Protein AF-A0A7K1JJ93-F1 (afdb_monomer_lite)

Radius of gyration: 22.46 Å; chains: 1; bounding box: 54×72×53 Å

Structure (mmCIF, N/CA/C/O backbone):
data_AF-A0A7K1JJ93-F1
#
_entry.id   AF-A0A7K1JJ93-F1
#
loop_
_atom_site.group_PDB
_atom_site.id
_atom_site.type_symbol
_atom_site.label_atom_id
_atom_site.label_alt_id
_atom_site.label_comp_id
_atom_site.label_asym_id
_atom_site.label_entity_id
_atom_site.label_seq_id
_atom_site.pdbx_PDB_ins_code
_atom_site.Cartn_x
_atom_site.Cartn_y
_atom_site.Cartn_z
_atom_site.occupancy
_atom_site.B_iso_or_equiv
_atom_site.auth_seq_id
_atom_site.auth_comp_id
_atom_site.auth_asym_id
_atom_site.auth_atom_id
_atom_site.pdbx_PDB_model_num
ATOM 1 N N . MET A 1 1 ? 38.980 -22.363 25.928 1.00 34.09 1 MET A N 1
ATOM 2 C CA . MET A 1 1 ? 37.738 -23.053 25.527 1.00 34.09 1 MET A CA 1
ATOM 3 C C . MET A 1 1 ? 36.841 -22.002 24.914 1.00 34.09 1 MET A C 1
ATOM 5 O O . MET A 1 1 ? 36.374 -21.135 25.639 1.00 34.09 1 MET A O 1
ATOM 9 N N . GLY A 1 2 ? 36.772 -21.982 23.583 1.00 32.81 2 GLY A N 1
ATOM 10 C CA . GLY A 1 2 ? 35.978 -21.017 22.828 1.00 32.81 2 GLY A CA 1
ATOM 11 C C . GLY A 1 2 ? 34.502 -21.370 22.930 1.00 32.81 2 GLY A C 1
ATOM 12 O O . GLY A 1 2 ? 34.142 -22.540 22.847 1.00 32.81 2 GLY A O 1
ATOM 13 N N . ILE A 1 3 ? 33.681 -20.359 23.175 1.00 37.31 3 ILE A N 1
ATOM 14 C CA . ILE A 1 3 ? 32.227 -20.448 23.102 1.00 37.31 3 ILE A CA 1
ATOM 15 C C . ILE A 1 3 ? 31.873 -20.225 21.634 1.00 37.31 3 ILE A C 1
ATOM 17 O O . ILE A 1 3 ? 32.130 -19.147 21.098 1.00 37.31 3 ILE A O 1
ATOM 21 N N . ASP A 1 4 ? 31.353 -21.259 20.982 1.00 34.91 4 ASP A N 1
ATOM 22 C CA . ASP A 1 4 ? 30.878 -21.183 19.605 1.00 34.91 4 ASP A CA 1
ATOM 23 C C . ASP A 1 4 ? 29.673 -20.231 19.525 1.00 34.91 4 ASP A C 1
ATOM 25 O O . ASP A 1 4 ? 28.634 -20.441 20.152 1.00 34.91 4 ASP A O 1
ATOM 29 N N . TYR A 1 5 ? 29.834 -19.151 18.761 1.00 36.66 5 TYR A N 1
ATOM 30 C CA . TYR A 1 5 ? 28.788 -18.186 18.435 1.00 36.66 5 TYR A CA 1
ATOM 31 C C . TYR A 1 5 ? 27.845 -18.786 17.384 1.00 36.66 5 TYR A C 1
ATOM 33 O O . TYR A 1 5 ? 28.265 -19.093 16.268 1.00 36.66 5 TYR A O 1
ATOM 41 N N . VAL A 1 6 ? 26.562 -18.922 17.724 1.00 34.66 6 VAL A N 1
ATOM 42 C CA . VAL A 1 6 ? 25.496 -19.293 16.783 1.00 34.66 6 VAL A CA 1
ATOM 43 C C . VAL A 1 6 ? 24.821 -18.004 16.288 1.00 34.66 6 VAL A C 1
ATOM 45 O O . VAL A 1 6 ? 24.185 -17.320 17.092 1.00 34.66 6 VAL A O 1
ATOM 48 N N . PRO A 1 7 ? 24.908 -17.630 14.997 1.00 39.44 7 PRO A N 1
ATOM 49 C CA . PRO A 1 7 ? 24.252 -16.428 14.501 1.00 39.44 7 PRO A CA 1
ATOM 50 C C . PRO A 1 7 ? 22.752 -16.670 14.288 1.00 39.44 7 PRO A C 1
ATOM 52 O O . PRO A 1 7 ? 22.357 -17.566 13.542 1.00 39.44 7 PRO A O 1
ATOM 55 N N . GLY A 1 8 ? 21.915 -15.794 14.852 1.00 40.56 8 GLY A N 1
ATOM 56 C CA . GLY A 1 8 ? 20.587 -15.510 14.298 1.00 40.56 8 GLY A CA 1
ATOM 57 C C . GLY A 1 8 ? 19.371 -15.973 15.101 1.00 40.56 8 GLY A C 1
ATOM 58 O O . GLY A 1 8 ? 18.510 -16.632 14.533 1.00 40.56 8 GLY A O 1
ATOM 59 N N . ALA A 1 9 ? 19.222 -15.576 16.364 1.00 52.94 9 ALA A N 1
ATOM 60 C CA . ALA A 1 9 ? 17.928 -15.687 17.059 1.00 52.94 9 ALA A CA 1
ATOM 61 C C . ALA A 1 9 ? 17.578 -14.497 17.968 1.00 52.94 9 ALA A C 1
ATOM 63 O O . ALA A 1 9 ? 16.437 -14.400 18.409 1.00 52.94 9 ALA A O 1
ATOM 64 N N . GLU A 1 10 ? 18.518 -13.589 18.229 1.00 66.00 10 GLU A N 1
ATOM 65 C CA . GLU A 1 10 ? 18.338 -12.524 19.215 1.00 66.00 10 GLU A CA 1
ATOM 66 C C . GLU A 1 10 ? 18.262 -11.143 18.559 1.00 66.00 10 GLU A C 1
ATOM 68 O O . GLU A 1 10 ? 18.899 -10.876 17.537 1.00 66.00 10 GLU A O 1
ATOM 73 N N . LEU A 1 11 ? 17.449 -10.273 19.161 1.00 76.81 11 LEU A N 1
ATOM 74 C CA . LEU A 1 11 ? 17.322 -8.871 18.787 1.00 76.81 11 LEU A CA 1
ATOM 75 C C . LEU A 1 11 ? 18.576 -8.120 19.231 1.00 76.81 11 LEU A C 1
ATOM 77 O O . LEU A 1 11 ? 18.792 -7.936 20.427 1.00 76.81 11 LEU A O 1
ATOM 81 N N . GLY A 1 12 ? 19.371 -7.652 18.272 1.00 77.62 12 GLY A N 1
ATOM 82 C CA . GLY A 1 12 ? 20.480 -6.750 18.552 1.00 77.62 12 GLY A CA 1
ATOM 83 C C . GLY A 1 12 ? 19.964 -5.342 18.834 1.00 77.62 12 GLY A C 1
ATOM 84 O O . GLY A 1 12 ? 19.061 -4.852 18.152 1.00 77.62 12 GLY A O 1
ATOM 85 N N . ILE A 1 13 ? 20.516 -4.698 19.859 1.00 85.31 13 ILE A N 1
ATOM 86 C CA . ILE A 1 13 ? 20.170 -3.337 20.270 1.00 85.31 13 ILE A CA 1
ATOM 87 C C . ILE A 1 13 ? 21.478 -2.592 20.494 1.00 85.31 13 ILE A C 1
ATOM 89 O O . ILE A 1 13 ? 22.196 -2.889 21.445 1.00 85.31 13 ILE A O 1
ATOM 93 N N . ASP A 1 14 ? 21.739 -1.595 19.660 1.00 83.50 14 ASP A N 1
ATOM 94 C CA . ASP A 1 14 ? 22.943 -0.778 19.734 1.00 83.50 14 ASP A CA 1
ATOM 95 C C . ASP A 1 14 ? 22.571 0.696 19.895 1.00 83.50 14 ASP A C 1
ATOM 97 O O . ASP A 1 14 ? 21.676 1.205 19.221 1.00 83.50 14 ASP A O 1
ATOM 101 N N . HIS A 1 15 ? 23.283 1.424 20.752 1.00 85.31 15 HIS A N 1
ATOM 102 C CA . HIS A 1 15 ? 23.196 2.883 20.788 1.00 85.31 15 HIS A CA 1
ATOM 103 C C . HIS A 1 15 ? 24.247 3.457 19.839 1.00 85.31 15 HIS A C 1
ATOM 105 O O . HIS A 1 15 ? 25.446 3.274 20.040 1.00 85.31 15 HIS A O 1
ATOM 111 N N . VAL A 1 16 ? 23.798 4.133 18.784 1.00 84.69 16 VAL A N 1
ATOM 112 C CA . VAL A 1 16 ? 24.648 4.635 17.703 1.00 84.69 16 VAL A CA 1
ATOM 113 C C . VAL A 1 16 ? 24.559 6.150 17.588 1.00 84.69 16 VAL A C 1
ATOM 115 O O . VAL A 1 16 ? 23.515 6.754 17.826 1.00 84.69 16 VAL A O 1
ATOM 118 N N . GLN A 1 17 ? 25.655 6.774 17.163 1.00 85.81 17 GLN A N 1
ATOM 119 C CA . GLN A 1 17 ? 25.667 8.185 16.795 1.00 85.81 17 GLN A CA 1
ATOM 120 C C . GLN A 1 17 ? 25.537 8.305 15.274 1.00 85.81 17 GLN A C 1
ATOM 122 O O . GLN A 1 17 ? 26.458 7.955 14.538 1.00 85.81 17 GLN A O 1
ATOM 127 N N . LEU A 1 18 ? 24.391 8.787 14.792 1.00 82.50 18 LEU A N 1
ATOM 128 C CA . LEU A 1 18 ? 24.134 9.006 13.368 1.00 82.50 18 LEU A CA 1
ATOM 129 C C . LEU A 1 18 ? 24.257 10.493 13.022 1.00 82.50 18 LEU A C 1
ATOM 131 O O . LEU A 1 18 ? 24.218 11.360 13.893 1.00 82.50 18 LEU A O 1
ATOM 135 N N . LYS A 1 19 ? 24.367 10.808 11.726 1.00 75.94 19 LYS A N 1
ATOM 136 C CA . LYS A 1 19 ? 24.441 12.197 11.236 1.00 75.94 19 LYS A CA 1
ATOM 137 C C . L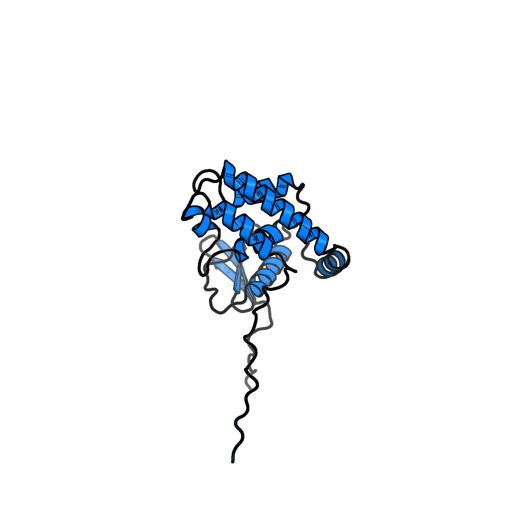YS A 1 19 ? 23.293 13.093 11.750 1.00 75.94 19 LYS A C 1
ATOM 139 O O . LYS A 1 19 ? 23.578 14.240 12.080 1.00 75.94 19 LYS A O 1
ATOM 144 N N . PRO A 1 20 ? 22.034 12.614 11.858 1.00 72.94 20 PRO A N 1
ATOM 145 C CA . PRO A 1 20 ? 20.938 13.404 12.428 1.00 72.94 20 PRO A CA 1
ATOM 146 C C . PRO A 1 20 ? 20.963 13.510 13.962 1.00 72.94 20 PRO A C 1
ATOM 148 O O . PRO A 1 20 ? 20.216 14.309 14.516 1.00 72.94 20 PRO A O 1
ATOM 151 N N . GLY A 1 21 ? 21.783 12.711 14.653 1.00 82.06 21 GLY A N 1
ATOM 152 C CA . GLY A 1 21 ? 21.852 12.663 16.113 1.00 82.06 21 GLY A CA 1
ATOM 153 C C . GLY A 1 21 ? 21.987 11.241 16.673 1.00 82.06 21 GLY A C 1
ATOM 154 O O . GLY A 1 21 ? 22.105 10.279 15.905 1.00 82.06 21 GLY A O 1
ATOM 155 N N . PRO A 1 22 ? 21.978 11.095 18.011 1.00 85.44 22 PRO A N 1
ATOM 156 C CA . PRO A 1 22 ? 21.986 9.787 18.660 1.00 85.44 22 PRO A CA 1
ATOM 157 C C . PRO A 1 22 ? 20.725 9.003 18.287 1.00 85.44 22 PRO A C 1
ATOM 159 O O . PRO A 1 22 ? 19.643 9.578 18.177 1.00 85.44 22 PRO A O 1
ATOM 162 N N . ALA A 1 23 ? 20.860 7.695 18.107 1.00 87.81 23 ALA A N 1
ATOM 163 C CA . ALA A 1 23 ? 19.760 6.785 17.825 1.00 87.81 23 ALA A CA 1
ATOM 164 C C . ALA A 1 23 ? 19.996 5.428 18.499 1.00 87.81 23 ALA A C 1
ATOM 166 O O . ALA A 1 23 ? 21.126 5.036 18.780 1.00 87.81 23 ALA A O 1
ATOM 167 N N . THR A 1 24 ? 18.918 4.696 18.746 1.00 88.44 24 THR A N 1
ATOM 168 C CA . THR A 1 24 ? 18.968 3.285 19.128 1.00 88.44 24 THR A CA 1
ATOM 169 C C . THR A 1 24 ? 18.684 2.452 17.889 1.00 88.44 24 THR A C 1
ATOM 171 O O . THR A 1 24 ? 17.583 2.503 17.346 1.00 88.44 24 THR A O 1
ATOM 174 N N . ARG A 1 25 ? 19.678 1.704 17.425 1.00 89.38 25 ARG A N 1
ATOM 175 C CA . ARG A 1 25 ? 19.583 0.804 16.283 1.00 89.38 25 ARG A CA 1
ATOM 176 C C . ARG A 1 25 ? 19.151 -0.574 16.754 1.00 89.38 25 ARG A C 1
ATOM 178 O O . ARG A 1 25 ? 19.803 -1.184 17.595 1.00 89.38 25 ARG A O 1
ATOM 185 N N . LEU A 1 26 ? 18.063 -1.068 16.186 1.00 88.06 26 LEU A N 1
ATOM 186 C CA . LEU A 1 26 ? 17.644 -2.453 16.310 1.00 88.06 26 LEU A CA 1
ATOM 187 C C . LEU A 1 26 ? 18.158 -3.247 15.114 1.00 88.06 26 LEU A C 1
ATOM 189 O O . LEU A 1 26 ? 18.077 -2.775 13.977 1.00 88.06 26 LEU A O 1
ATOM 193 N N . SER A 1 27 ? 18.645 -4.459 15.365 1.00 86.62 27 SER A N 1
ATOM 194 C CA . SER A 1 27 ? 19.060 -5.392 14.325 1.00 86.62 27 SER A CA 1
ATOM 195 C C . SER A 1 27 ? 18.424 -6.768 14.509 1.00 86.62 27 SER A C 1
ATOM 197 O O . SER A 1 27 ? 18.357 -7.308 15.612 1.00 86.62 27 SER A O 1
ATOM 199 N N . TRP A 1 28 ? 17.916 -7.343 13.420 1.00 82.81 28 TRP A N 1
ATOM 200 C CA . TRP A 1 28 ? 17.306 -8.674 13.429 1.00 82.81 28 TRP A CA 1
ATOM 201 C C . TRP A 1 28 ? 17.376 -9.299 12.041 1.00 82.81 28 TRP A C 1
ATOM 203 O O . TRP A 1 28 ? 16.928 -8.693 11.070 1.00 82.81 28 TRP A O 1
ATOM 213 N N . ARG A 1 29 ? 17.929 -10.516 11.928 1.00 78.25 29 ARG A N 1
ATOM 214 C CA . ARG A 1 29 ? 18.028 -11.269 10.654 1.00 78.25 29 ARG A CA 1
ATOM 215 C C . ARG A 1 29 ? 18.573 -10.420 9.487 1.00 78.25 29 ARG A C 1
ATOM 217 O O . ARG A 1 29 ? 18.114 -10.513 8.354 1.00 78.25 29 ARG A O 1
ATOM 224 N N . GLY A 1 30 ? 19.550 -9.559 9.783 1.00 81.31 30 GLY A N 1
ATOM 225 C CA . GLY A 1 30 ? 20.187 -8.665 8.812 1.00 81.31 30 GLY A CA 1
ATOM 226 C C . GLY A 1 30 ? 19.422 -7.372 8.505 1.00 81.31 30 GLY A C 1
ATOM 227 O O . GLY A 1 30 ? 19.952 -6.530 7.779 1.00 81.31 30 GLY A O 1
ATOM 228 N N . TRP A 1 31 ? 18.213 -7.181 9.036 1.00 87.88 31 TRP A N 1
ATOM 229 C CA . TRP A 1 31 ? 17.507 -5.902 8.987 1.00 87.88 31 TRP A CA 1
ATOM 230 C C . TRP A 1 31 ? 17.997 -4.957 10.069 1.00 87.88 31 TRP A C 1
ATOM 232 O O . TRP A 1 31 ? 18.296 -5.393 11.178 1.00 87.88 31 TRP A O 1
ATOM 242 N N . LEU A 1 32 ? 18.027 -3.670 9.737 1.00 89.62 32 LEU A N 1
ATOM 243 C CA . LEU A 1 32 ? 18.338 -2.576 10.648 1.00 89.62 32 LEU A CA 1
ATOM 244 C C . LEU A 1 32 ? 17.174 -1.585 10.694 1.00 89.62 32 LEU A C 1
ATOM 246 O O . LEU A 1 32 ? 16.613 -1.251 9.649 1.00 89.62 32 LEU A O 1
ATOM 250 N N . VAL A 1 33 ? 16.847 -1.094 11.887 1.00 89.62 33 VAL A N 1
ATOM 251 C CA . VAL A 1 33 ? 15.869 -0.022 12.128 1.00 89.62 33 VAL A CA 1
ATOM 252 C C . VAL A 1 33 ? 16.449 0.935 13.162 1.00 89.62 33 VAL A C 1
ATOM 254 O O . VAL A 1 33 ? 16.924 0.491 14.201 1.00 89.62 33 VAL A O 1
ATOM 257 N N . ASP A 1 34 ? 16.389 2.236 12.904 1.00 87.88 34 ASP A N 1
ATOM 258 C CA . ASP A 1 34 ? 16.902 3.272 13.799 1.00 87.88 34 ASP A CA 1
ATOM 259 C C . ASP A 1 34 ? 15.761 4.006 14.497 1.00 87.88 34 ASP A C 1
ATOM 261 O O . ASP A 1 34 ? 14.829 4.483 13.847 1.00 87.88 34 ASP A O 1
ATOM 265 N N . ILE A 1 35 ? 15.867 4.123 15.819 1.00 86.56 35 ILE A N 1
ATOM 266 C CA . ILE A 1 35 ? 14.933 4.832 16.689 1.00 86.56 35 ILE A CA 1
ATOM 267 C C . ILE A 1 35 ? 15.619 6.083 17.228 1.00 86.56 35 ILE A C 1
ATOM 269 O O . ILE A 1 35 ? 16.581 5.993 17.992 1.00 86.56 35 ILE A O 1
ATOM 273 N N . TYR A 1 36 ? 15.116 7.257 16.871 1.00 83.19 36 TYR A N 1
ATOM 274 C CA . TYR A 1 36 ? 15.607 8.515 17.421 1.00 83.19 36 TYR A CA 1
ATOM 275 C C . TYR A 1 36 ? 14.952 8.826 18.777 1.00 83.19 36 TYR A C 1
ATOM 277 O O . TYR A 1 36 ? 13.813 8.423 19.010 1.00 83.19 36 TYR A O 1
ATOM 285 N N . PRO A 1 37 ? 15.611 9.608 19.656 1.00 75.06 37 PRO A N 1
ATOM 286 C CA . PRO A 1 37 ? 15.043 10.054 20.932 1.00 75.06 37 PRO A CA 1
ATOM 287 C C . PRO A 1 37 ? 13.706 10.792 20.804 1.00 75.06 37 PRO A C 1
ATOM 289 O O . PRO A 1 37 ? 12.932 10.835 21.751 1.00 75.06 37 PRO A O 1
ATOM 292 N N . THR A 1 38 ? 13.419 11.362 19.631 1.00 76.94 38 THR A N 1
ATOM 293 C CA . THR A 1 38 ? 12.137 12.001 19.302 1.00 76.94 38 THR A CA 1
ATOM 294 C C . THR A 1 38 ? 10.987 11.008 19.096 1.00 76.94 38 THR A C 1
ATOM 296 O O . THR A 1 38 ? 9.861 11.437 18.868 1.00 76.94 38 THR A O 1
ATOM 299 N N . GLY A 1 39 ? 11.257 9.699 19.111 1.00 74.19 39 GLY A N 1
ATOM 300 C CA . GLY A 1 39 ? 10.305 8.644 18.752 1.00 74.19 39 GLY A CA 1
ATOM 301 C C . GLY A 1 39 ? 10.216 8.376 17.245 1.00 74.19 39 GLY A C 1
ATOM 302 O O . GLY A 1 39 ? 9.482 7.486 16.821 1.00 74.19 39 GLY A O 1
ATOM 303 N N . ALA A 1 40 ? 10.969 9.109 16.416 1.00 79.88 40 ALA A N 1
ATOM 304 C CA . ALA A 1 40 ? 11.011 8.863 14.980 1.00 79.88 40 ALA A CA 1
ATOM 305 C C . ALA A 1 40 ? 11.717 7.534 14.679 1.00 79.88 40 ALA A C 1
ATOM 307 O O . ALA A 1 40 ? 12.837 7.299 15.136 1.00 79.88 40 ALA A O 1
ATOM 308 N N . ILE A 1 41 ? 11.073 6.693 13.872 1.00 84.00 41 ILE A N 1
ATOM 309 C CA . ILE A 1 41 ? 11.613 5.406 13.430 1.00 84.00 41 ILE A CA 1
ATOM 310 C C . ILE A 1 41 ? 11.960 5.502 11.952 1.00 84.00 41 ILE A C 1
ATOM 312 O O . ILE A 1 41 ? 11.147 5.940 11.138 1.00 84.00 41 ILE A O 1
ATOM 316 N N . THR A 1 42 ? 13.170 5.083 11.599 1.00 82.31 42 THR A N 1
ATOM 317 C CA . THR A 1 42 ? 13.656 5.094 10.218 1.00 82.31 42 THR A CA 1
ATOM 318 C C . THR A 1 42 ? 14.269 3.753 9.853 1.00 82.31 42 THR A C 1
ATOM 320 O O . THR A 1 42 ? 14.861 3.070 10.685 1.00 82.31 42 THR A O 1
ATOM 323 N N . VAL A 1 43 ? 14.120 3.366 8.590 1.00 86.44 43 VAL A N 1
ATOM 324 C CA . VAL A 1 43 ? 14.805 2.204 8.025 1.00 86.44 43 VAL A CA 1
ATOM 325 C C . VAL A 1 43 ? 15.964 2.753 7.194 1.00 86.44 43 VAL A C 1
ATOM 327 O O . VAL A 1 43 ? 15.695 3.394 6.175 1.00 86.44 43 VAL A O 1
ATOM 330 N N . PRO A 1 44 ? 17.232 2.575 7.611 1.00 83.50 44 PRO A N 1
ATOM 331 C CA . PRO A 1 44 ? 18.366 3.039 6.827 1.00 83.50 44 PRO A CA 1
ATOM 332 C C . PRO A 1 44 ? 18.414 2.313 5.481 1.00 83.50 44 PRO A C 1
ATOM 334 O O . PRO A 1 44 ? 17.946 1.175 5.355 1.00 83.50 44 PRO A O 1
ATOM 337 N N . GLU A 1 45 ? 19.003 2.973 4.484 1.00 79.62 45 GLU A N 1
ATOM 338 C CA . GLU A 1 45 ? 19.241 2.374 3.175 1.00 79.62 45 GLU A CA 1
ATOM 339 C C . GLU A 1 45 ? 20.089 1.106 3.339 1.00 79.62 45 GLU A C 1
ATOM 341 O O . GLU A 1 45 ? 21.196 1.133 3.879 1.00 79.62 45 GLU A O 1
ATOM 346 N N . GLN A 1 46 ? 19.525 -0.029 2.934 1.00 84.25 46 GLN A N 1
ATOM 347 C CA . GLN A 1 46 ? 20.123 -1.345 3.111 1.00 84.25 46 GLN A CA 1
ATOM 348 C C . GLN A 1 46 ? 19.621 -2.296 2.028 1.00 84.25 46 GLN A C 1
ATOM 350 O O . GLN A 1 46 ? 18.505 -2.167 1.523 1.00 84.25 46 GLN A O 1
ATOM 355 N N . THR A 1 47 ? 20.439 -3.285 1.684 1.00 78.12 47 THR A N 1
ATOM 356 C CA . THR A 1 47 ? 20.075 -4.294 0.688 1.00 78.12 47 THR A CA 1
ATOM 357 C C . THR A 1 47 ? 19.003 -5.239 1.235 1.00 78.12 47 THR A C 1
ATOM 359 O O . THR A 1 47 ? 19.029 -5.614 2.411 1.00 78.12 47 THR A O 1
ATOM 362 N N . ALA A 1 48 ? 18.068 -5.634 0.366 1.00 78.31 48 ALA A N 1
ATOM 363 C CA . ALA A 1 48 ? 16.981 -6.565 0.683 1.00 78.31 48 ALA A CA 1
ATOM 364 C C . ALA A 1 48 ? 17.129 -7.940 -0.000 1.00 78.31 48 ALA A C 1
ATOM 366 O O . ALA A 1 48 ? 16.289 -8.805 0.215 1.00 78.31 48 ALA A O 1
ATOM 367 N N . ALA A 1 49 ? 18.167 -8.136 -0.826 1.00 69.94 49 ALA A N 1
ATOM 368 C CA . ALA A 1 49 ? 18.295 -9.281 -1.736 1.00 69.94 49 ALA A CA 1
ATOM 369 C C . ALA A 1 49 ? 18.216 -10.651 -1.036 1.00 69.94 49 ALA A C 1
ATOM 371 O O . ALA A 1 49 ? 17.594 -11.562 -1.573 1.00 69.94 49 ALA A O 1
ATOM 372 N N . ASP A 1 50 ? 18.749 -10.755 0.184 1.00 76.44 50 ASP A N 1
ATOM 373 C CA . ASP A 1 50 ? 18.848 -12.016 0.934 1.00 76.44 50 ASP A CA 1
ATOM 374 C C . ASP A 1 50 ? 18.070 -11.986 2.263 1.00 76.44 50 ASP A C 1
ATOM 376 O O . ASP A 1 50 ? 18.378 -12.728 3.196 1.00 76.44 50 ASP A O 1
ATOM 380 N N . LYS A 1 51 ? 17.080 -11.090 2.390 1.00 73.75 51 LYS A N 1
ATOM 381 C CA . LYS A 1 51 ? 16.361 -10.848 3.650 1.00 73.75 51 LYS A CA 1
ATOM 382 C C . LYS A 1 51 ? 14.855 -10.989 3.468 1.00 73.75 51 LYS A C 1
ATOM 384 O O . LYS A 1 51 ? 14.272 -10.432 2.540 1.00 73.75 51 LYS A O 1
ATOM 389 N N . ALA A 1 52 ? 14.187 -11.677 4.391 1.00 70.19 52 ALA A N 1
ATOM 390 C CA . ALA A 1 52 ? 12.734 -11.797 4.348 1.00 70.19 52 ALA A CA 1
ATOM 391 C C . ALA A 1 52 ? 12.066 -10.503 4.840 1.00 70.19 5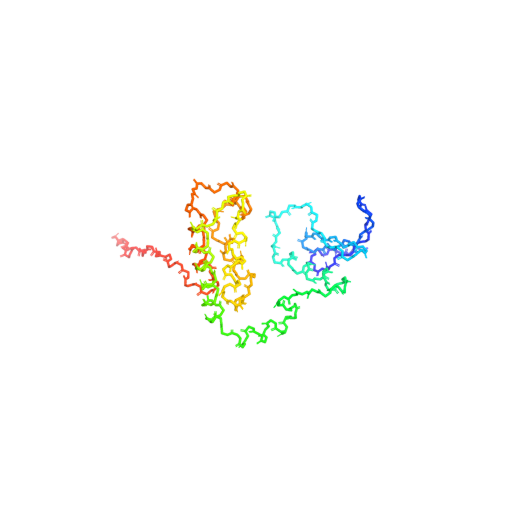2 ALA A C 1
ATOM 393 O O . ALA A 1 52 ? 12.332 -10.036 5.943 1.00 70.19 52 ALA A O 1
ATOM 394 N N . ILE A 1 53 ? 11.137 -9.940 4.063 1.00 69.94 53 ILE A N 1
ATOM 395 C CA . ILE A 1 53 ? 10.384 -8.728 4.450 1.00 69.94 53 ILE A CA 1
ATOM 396 C C . ILE A 1 53 ? 9.541 -8.945 5.720 1.00 69.94 53 ILE A C 1
ATOM 398 O O . ILE A 1 53 ? 9.310 -8.007 6.479 1.00 69.94 53 ILE A O 1
ATOM 402 N N . ALA A 1 54 ? 9.108 -10.180 5.991 1.00 64.06 54 ALA A N 1
ATOM 403 C CA . ALA A 1 54 ? 8.408 -10.515 7.231 1.00 64.06 54 ALA A CA 1
ATOM 404 C C . ALA A 1 54 ? 9.259 -10.219 8.482 1.00 64.06 54 ALA A C 1
ATOM 406 O O . ALA A 1 54 ? 8.724 -9.734 9.475 1.00 64.06 54 ALA A O 1
ATOM 407 N N . ASP A 1 55 ? 10.579 -10.418 8.409 1.00 72.44 55 ASP A N 1
ATOM 408 C CA . ASP A 1 55 ? 11.496 -10.116 9.512 1.00 72.44 55 ASP A CA 1
ATOM 409 C C . ASP A 1 55 ? 11.620 -8.606 9.754 1.00 72.44 55 ASP A C 1
ATOM 411 O O . ASP A 1 55 ? 11.688 -8.170 10.903 1.00 72.44 55 ASP A O 1
ATOM 415 N N . LEU A 1 56 ? 11.570 -7.793 8.691 1.00 80.81 56 LEU A N 1
ATOM 416 C CA . LEU A 1 56 ? 11.516 -6.334 8.816 1.00 80.81 56 LEU A CA 1
ATOM 417 C C . LEU A 1 56 ? 10.226 -5.880 9.504 1.00 80.81 56 LEU A C 1
ATOM 419 O O . LEU A 1 56 ? 10.268 -4.991 10.349 1.00 80.81 56 LEU A O 1
ATOM 423 N N . ASN A 1 57 ? 9.086 -6.491 9.168 1.00 74.81 57 ASN A N 1
ATOM 424 C CA . ASN A 1 57 ? 7.812 -6.163 9.811 1.00 74.81 57 ASN A CA 1
ATOM 425 C C . ASN A 1 57 ? 7.853 -6.460 11.315 1.00 74.81 57 ASN A C 1
ATOM 427 O O . ASN A 1 57 ? 7.400 -5.636 12.107 1.00 74.81 57 ASN A O 1
ATOM 431 N N . THR A 1 58 ? 8.437 -7.595 11.705 1.00 73.69 58 THR A N 1
ATOM 432 C CA . THR A 1 58 ? 8.666 -7.939 13.115 1.00 73.69 58 THR A CA 1
ATOM 433 C C . THR A 1 58 ? 9.551 -6.898 13.795 1.00 73.69 58 THR A C 1
ATOM 435 O O . THR A 1 58 ? 9.192 -6.378 14.849 1.00 73.69 58 THR A O 1
ATOM 438 N N . LEU A 1 59 ? 10.671 -6.531 13.164 1.00 79.88 59 LEU A N 1
ATOM 439 C CA . LEU A 1 59 ? 11.615 -5.557 13.710 1.00 79.88 59 LEU A CA 1
ATOM 440 C C . LEU A 1 59 ? 10.995 -4.160 13.873 1.00 79.88 59 LEU A C 1
ATOM 442 O O . LEU A 1 59 ? 11.214 -3.498 14.886 1.00 79.88 59 LEU A O 1
ATOM 446 N N . LEU A 1 60 ? 10.182 -3.727 12.908 1.00 82.44 60 LEU A N 1
ATOM 447 C CA . LEU A 1 60 ? 9.429 -2.476 12.986 1.00 82.44 60 LEU A CA 1
ATOM 448 C C . LEU A 1 60 ? 8.387 -2.514 14.105 1.00 82.44 60 LEU A C 1
ATOM 450 O O . LEU A 1 60 ? 8.308 -1.561 14.873 1.00 82.44 60 LEU A O 1
ATOM 454 N N . ALA A 1 61 ? 7.627 -3.604 14.246 1.00 71.44 61 ALA A N 1
ATOM 455 C CA . ALA A 1 61 ? 6.666 -3.753 15.339 1.00 71.44 61 ALA A CA 1
ATOM 456 C C . ALA A 1 61 ? 7.355 -3.637 16.711 1.00 71.44 61 ALA A C 1
ATOM 458 O O . ALA A 1 61 ? 6.871 -2.929 17.593 1.00 71.44 61 ALA A O 1
ATOM 459 N N . THR A 1 62 ? 8.532 -4.251 16.866 1.00 75.62 62 THR A N 1
ATOM 460 C CA . THR A 1 62 ? 9.357 -4.106 18.073 1.00 75.62 62 THR A CA 1
ATOM 461 C C . THR A 1 62 ? 9.857 -2.674 18.278 1.00 75.62 62 THR A C 1
ATOM 463 O O . THR A 1 62 ? 9.868 -2.190 19.409 1.00 75.62 62 THR A O 1
ATOM 466 N N . ALA A 1 63 ? 10.254 -1.980 17.207 1.00 80.31 63 ALA A N 1
ATOM 467 C CA . ALA A 1 63 ? 10.688 -0.588 17.285 1.00 80.31 63 ALA A CA 1
ATOM 468 C C . ALA A 1 63 ? 9.561 0.332 17.768 1.00 80.31 63 ALA A C 1
ATOM 470 O O . ALA A 1 63 ? 9.765 1.118 18.689 1.00 80.31 63 ALA A O 1
ATOM 471 N N . TYR A 1 64 ? 8.364 0.192 17.198 1.00 75.81 64 TYR A N 1
ATOM 472 C CA . TYR A 1 64 ? 7.227 1.018 17.582 1.00 75.81 64 TYR A CA 1
ATOM 473 C C . TYR A 1 64 ? 6.730 0.738 19.006 1.00 75.81 64 TYR A C 1
ATOM 475 O O . TYR A 1 64 ? 6.350 1.670 19.708 1.00 75.81 64 TYR A O 1
ATOM 483 N N . ALA A 1 65 ? 6.780 -0.515 19.470 1.00 73.50 65 ALA A N 1
ATOM 484 C CA . ALA A 1 65 ? 6.451 -0.842 20.859 1.00 73.50 65 ALA A CA 1
ATOM 485 C C . ALA A 1 65 ? 7.397 -0.161 21.871 1.00 73.50 65 ALA A C 1
ATOM 487 O O . ALA A 1 65 ? 7.016 0.067 23.014 1.00 73.50 65 ALA A O 1
ATOM 488 N N . ARG A 1 66 ? 8.632 0.175 21.466 1.00 70.75 66 ARG A N 1
ATOM 489 C CA . ARG A 1 66 ? 9.640 0.811 22.332 1.00 70.75 66 ARG A CA 1
ATOM 490 C C . ARG A 1 66 ? 9.535 2.324 22.429 1.00 70.75 66 ARG A C 1
ATOM 492 O O . ARG A 1 66 ? 10.048 2.887 23.390 1.00 70.75 66 ARG A O 1
ATOM 499 N N . THR A 1 67 ? 8.943 2.991 21.447 1.00 70.75 67 THR A N 1
ATOM 500 C CA . THR A 1 67 ? 8.866 4.458 21.447 1.00 70.75 67 THR A CA 1
ATOM 501 C C . THR A 1 67 ? 7.680 4.994 22.235 1.00 70.75 67 THR A C 1
ATOM 503 O O . THR A 1 67 ? 7.456 6.202 22.207 1.00 70.75 67 THR A O 1
ATOM 506 N N . ASP A 1 68 ? 6.893 4.109 22.868 1.00 56.03 68 ASP A N 1
ATOM 507 C CA . ASP A 1 68 ? 5.608 4.403 23.526 1.00 56.03 68 ASP A CA 1
ATOM 508 C C . ASP A 1 68 ? 4.694 5.289 22.658 1.00 56.03 68 ASP A C 1
ATOM 510 O O . ASP A 1 68 ? 3.795 5.993 23.117 1.00 56.03 68 ASP A O 1
ATOM 514 N N . THR A 1 69 ? 4.966 5.292 21.348 1.00 47.38 69 THR A N 1
ATOM 515 C CA . THR A 1 69 ? 4.221 6.053 20.369 1.00 47.38 69 THR A CA 1
ATOM 516 C C . THR A 1 69 ? 2.928 5.287 20.214 1.00 47.38 69 THR A C 1
ATOM 518 O O . THR A 1 69 ? 2.995 4.111 19.848 1.00 47.38 69 THR A O 1
ATOM 521 N N . PRO A 1 70 ? 1.761 5.899 20.477 1.00 42.19 70 PRO A N 1
ATOM 522 C CA . PRO A 1 70 ? 0.499 5.273 20.162 1.00 42.19 70 PRO A CA 1
ATOM 523 C C . PRO A 1 70 ? 0.497 5.086 18.657 1.00 42.19 70 PRO A C 1
ATOM 525 O O . PRO A 1 70 ? 0.255 6.004 17.870 1.00 42.19 70 PRO A O 1
ATOM 528 N N . ILE A 1 71 ? 0.835 3.877 18.240 1.00 41.69 71 ILE A N 1
ATOM 529 C CA . ILE A 1 71 ? 0.610 3.480 16.881 1.00 41.69 71 ILE A CA 1
ATOM 530 C C . ILE A 1 71 ? -0.909 3.488 16.810 1.00 41.69 71 ILE A C 1
ATOM 532 O O . ILE A 1 71 ? -1.573 2.622 17.383 1.00 41.69 71 ILE A O 1
ATOM 536 N N . HIS A 1 72 ? -1.476 4.475 16.115 1.00 35.66 72 HIS A N 1
ATOM 537 C CA . HIS A 1 72 ? -2.805 4.349 15.530 1.00 35.66 72 HIS A CA 1
ATOM 538 C C . HIS A 1 72 ? -2.712 3.295 14.429 1.00 35.66 72 HIS A C 1
ATOM 540 O O . HIS A 1 72 ? -2.870 3.531 13.234 1.00 35.66 72 HIS A O 1
ATOM 546 N N . HIS A 1 73 ? -2.390 2.090 14.864 1.00 38.78 73 HIS A N 1
ATOM 547 C CA . HIS A 1 73 ? -2.721 0.882 14.202 1.00 38.78 73 HIS A CA 1
ATOM 548 C C . HIS A 1 73 ? -4.235 0.927 14.056 1.00 38.78 73 HIS A C 1
ATOM 550 O O . HIS A 1 73 ? -4.972 0.686 15.007 1.00 38.78 73 HIS A O 1
ATOM 556 N N . GLY A 1 74 ? -4.711 1.150 12.836 1.00 35.72 74 GLY A N 1
ATOM 557 C CA . GLY A 1 74 ? -6.033 0.656 12.476 1.00 35.72 74 GLY A CA 1
ATOM 558 C C . GLY A 1 74 ? -6.185 -0.847 12.770 1.00 35.72 74 GLY A C 1
ATOM 559 O O . GLY A 1 74 ? -7.304 -1.327 12.748 1.00 35.72 74 GLY A O 1
ATOM 560 N N . TYR A 1 75 ? -5.099 -1.581 13.064 1.00 34.28 75 TYR A N 1
ATOM 561 C CA . TYR A 1 75 ? -5.076 -2.987 13.470 1.00 34.28 75 TYR A CA 1
ATOM 562 C C . TYR A 1 75 ? -3.894 -3.275 14.413 1.00 34.28 75 TYR A C 1
ATOM 564 O O . TYR A 1 75 ? -2.746 -3.307 13.973 1.00 34.28 75 TYR A O 1
ATOM 572 N N . SER A 1 76 ? -4.190 -3.385 15.711 1.00 34.16 76 SER A N 1
ATOM 573 C CA . SER A 1 76 ? -3.277 -3.664 16.834 1.00 34.16 76 SER A CA 1
ATOM 574 C C . SER A 1 76 ? -2.306 -4.831 16.575 1.00 34.16 76 SER A C 1
ATOM 576 O O . SER A 1 76 ? -2.694 -5.860 16.022 1.00 34.16 76 SER A O 1
ATOM 578 N N . ALA A 1 77 ? -1.054 -4.673 17.019 1.00 36.66 77 ALA A N 1
ATOM 579 C CA . ALA A 1 77 ? 0.038 -5.646 16.947 1.00 36.66 77 ALA A CA 1
ATOM 580 C C . ALA A 1 77 ? 0.040 -6.663 18.109 1.00 36.66 77 ALA A C 1
ATOM 582 O O . ALA A 1 77 ? 1.102 -7.098 18.548 1.00 36.66 77 ALA A O 1
ATOM 583 N N . ASP A 1 78 ? -1.130 -7.050 18.618 1.00 39.53 78 ASP A N 1
ATOM 584 C CA . ASP A 1 78 ? -1.247 -8.197 19.519 1.00 39.53 78 ASP A CA 1
ATOM 585 C C . ASP A 1 78 ? -1.494 -9.474 18.683 1.00 39.53 78 ASP A C 1
ATOM 587 O O . ASP A 1 78 ? -2.538 -9.589 18.031 1.00 39.53 78 ASP A O 1
ATOM 591 N N . PRO A 1 79 ? -0.567 -10.454 18.670 1.00 36.69 79 PRO A N 1
ATOM 592 C CA . PRO A 1 79 ? -0.748 -11.727 17.971 1.00 36.69 79 PRO A CA 1
ATOM 593 C C . PRO A 1 79 ? -1.989 -12.505 18.437 1.00 36.69 79 PRO A C 1
ATOM 595 O O . PRO A 1 79 ? -2.576 -13.252 17.648 1.00 36.69 79 PRO A O 1
ATOM 598 N N . ALA A 1 80 ? -2.419 -12.323 19.692 1.00 43.38 80 ALA A N 1
ATOM 599 C CA . ALA A 1 80 ? -3.637 -12.919 20.231 1.00 43.38 80 ALA A CA 1
ATOM 600 C C . ALA A 1 80 ? -4.889 -12.196 19.717 1.00 43.38 80 ALA A C 1
ATOM 602 O O . ALA A 1 80 ? -5.844 -12.867 19.334 1.00 43.38 80 ALA A O 1
ATOM 603 N N . GLN A 1 81 ? -4.871 -10.863 19.588 1.00 38.94 81 GLN A N 1
ATOM 604 C CA . GLN A 1 81 ? -5.929 -10.131 18.879 1.00 38.94 81 GLN A CA 1
ATOM 605 C C . GLN A 1 81 ? -5.942 -10.440 17.384 1.00 38.94 81 GLN A C 1
ATOM 607 O O . GLN A 1 81 ? -7.023 -10.590 16.835 1.00 38.94 81 GLN A O 1
ATOM 612 N N . TRP A 1 82 ? -4.799 -10.611 16.714 1.00 34.75 82 TRP A N 1
ATOM 613 C CA . TRP A 1 82 ? -4.773 -11.069 15.321 1.00 34.75 82 TRP A CA 1
ATOM 614 C C . TRP A 1 82 ? -5.373 -12.464 15.192 1.00 34.75 82 TRP A C 1
ATOM 616 O O . TRP A 1 82 ? -6.147 -12.704 14.276 1.00 34.75 82 TRP A O 1
ATOM 626 N N . SER A 1 83 ? -5.072 -13.376 16.114 1.00 37.75 83 SER A N 1
ATOM 627 C CA . SER A 1 83 ? -5.625 -14.733 16.101 1.00 37.75 83 SER A CA 1
ATOM 628 C C . SER A 1 83 ? -7.118 -14.744 16.446 1.00 37.75 83 SER A C 1
ATOM 630 O O . SER A 1 83 ? -7.880 -15.441 15.786 1.00 37.75 83 SER A O 1
ATOM 632 N N . ALA A 1 84 ? -7.563 -13.918 17.397 1.00 38.31 84 ALA A N 1
ATOM 633 C CA . ALA A 1 84 ? -8.966 -13.779 17.785 1.00 38.31 84 ALA A CA 1
ATOM 634 C C . ALA A 1 84 ? -9.801 -13.050 16.718 1.00 38.31 84 ALA A C 1
ATOM 636 O O . ALA A 1 84 ? -10.894 -13.501 16.387 1.00 38.31 84 ALA A O 1
ATOM 637 N N . HIS A 1 85 ? -9.270 -11.980 16.121 1.00 36.19 85 HIS A N 1
ATOM 638 C CA . HIS A 1 85 ? -9.889 -11.227 15.028 1.00 36.19 85 HIS A CA 1
ATOM 639 C C . HIS A 1 85 ? -9.812 -12.003 13.705 1.00 36.19 85 HIS A C 1
ATOM 641 O O . HIS A 1 85 ? -10.754 -11.992 12.937 1.00 36.19 85 HIS A O 1
ATOM 647 N N . SER A 1 86 ? -8.766 -12.791 13.448 1.00 40.09 86 SER A N 1
ATOM 648 C CA . SER A 1 86 ? -8.715 -13.695 12.281 1.00 40.09 86 SER A CA 1
ATOM 649 C C . SER A 1 86 ? -9.571 -14.953 12.447 1.00 40.09 86 SER A C 1
ATOM 651 O O . SER A 1 86 ? -9.854 -15.617 11.449 1.00 40.09 86 SER A O 1
ATOM 653 N N . ALA A 1 87 ? -9.946 -15.304 13.683 1.00 43.72 87 ALA A N 1
ATOM 654 C CA . ALA A 1 87 ? -10.865 -16.399 13.992 1.00 43.72 87 ALA A CA 1
ATOM 655 C C . ALA A 1 87 ? -12.341 -15.961 13.996 1.00 43.72 87 ALA A C 1
ATOM 657 O O . ALA A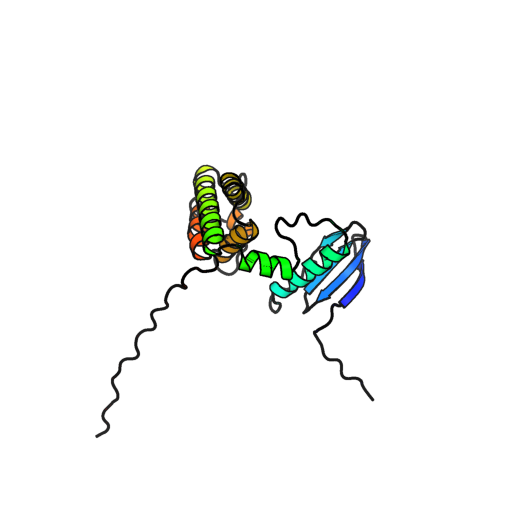 1 87 ? -13.210 -16.806 13.802 1.00 43.72 87 ALA A O 1
ATOM 658 N N . THR A 1 88 ? -12.629 -14.667 14.189 1.00 43.94 88 THR A N 1
ATOM 659 C CA . THR A 1 88 ? -13.997 -14.106 14.178 1.00 43.94 88 THR A CA 1
ATOM 660 C C . THR A 1 88 ? -14.326 -13.293 12.931 1.00 43.94 88 THR A C 1
ATOM 662 O O . THR A 1 88 ? -15.495 -13.196 12.563 1.00 43.94 88 THR A O 1
ATOM 665 N N . THR A 1 89 ? -13.329 -12.743 12.243 1.00 53.78 89 THR A N 1
ATOM 666 C CA . THR A 1 89 ? -13.546 -11.998 11.010 1.00 53.78 89 THR A CA 1
ATOM 667 C C . THR A 1 89 ? -13.591 -12.958 9.836 1.00 53.78 89 THR A C 1
ATOM 669 O O . THR A 1 89 ? -12.599 -13.589 9.462 1.00 53.78 89 THR A O 1
ATOM 672 N N . ASP A 1 90 ? -14.774 -13.052 9.239 1.00 69.94 90 ASP A N 1
ATOM 673 C CA . ASP A 1 90 ? -14.994 -13.816 8.027 1.00 69.94 90 ASP A CA 1
ATOM 674 C C . ASP A 1 90 ? -14.042 -13.316 6.926 1.00 69.94 90 ASP A C 1
ATOM 676 O O . ASP A 1 90 ? -14.167 -12.211 6.390 1.00 69.94 90 ASP A O 1
ATOM 680 N N . ARG A 1 91 ? -13.044 -14.139 6.588 1.00 68.88 91 ARG A N 1
ATOM 681 C CA . ARG A 1 91 ? -12.062 -13.838 5.535 1.00 68.88 91 ARG A CA 1
ATOM 682 C C . ARG A 1 91 ? -12.741 -13.571 4.193 1.00 68.88 91 ARG A C 1
ATOM 684 O O . ARG A 1 91 ? -12.188 -12.837 3.374 1.00 68.88 91 ARG A O 1
ATOM 691 N N . SER A 1 92 ? -13.923 -14.148 3.966 1.00 75.69 92 SER A N 1
ATOM 692 C CA . SER A 1 92 ? -14.729 -13.877 2.780 1.00 75.69 92 SER A CA 1
ATOM 693 C C . SER A 1 92 ? -15.301 -12.455 2.795 1.00 75.69 92 SER A C 1
ATOM 695 O O . SER A 1 92 ? -15.276 -11.791 1.757 1.00 75.69 92 SER A O 1
ATOM 697 N N . GLN A 1 93 ? -15.683 -11.941 3.968 1.00 79.88 93 GLN A N 1
ATOM 698 C CA . GLN A 1 93 ? -16.152 -10.570 4.152 1.00 79.88 93 GLN A CA 1
ATOM 699 C C . GLN A 1 93 ? -15.018 -9.559 3.944 1.00 79.88 93 GLN A C 1
ATOM 701 O O . GLN A 1 93 ? -15.156 -8.682 3.095 1.00 79.88 93 GLN A O 1
ATOM 706 N N . ILE A 1 94 ? -13.853 -9.744 4.591 1.00 77.88 94 ILE A N 1
ATOM 707 C CA . ILE A 1 94 ? -12.669 -8.883 4.356 1.00 77.88 94 ILE A CA 1
ATOM 708 C C . ILE A 1 94 ? -12.326 -8.839 2.870 1.00 77.88 94 ILE A C 1
ATOM 710 O O . ILE A 1 94 ? -12.023 -7.781 2.317 1.00 77.88 94 ILE A O 1
ATOM 714 N N . ARG A 1 95 ? -12.357 -9.998 2.208 1.00 84.44 95 ARG A N 1
ATOM 715 C CA . ARG A 1 95 ? -12.089 -10.078 0.777 1.00 84.44 95 ARG A CA 1
ATOM 716 C C . ARG A 1 95 ? -13.130 -9.302 -0.022 1.00 84.44 95 ARG A C 1
ATOM 718 O O . ARG A 1 95 ? -12.742 -8.550 -0.911 1.00 84.44 95 ARG A O 1
ATOM 725 N N . SER A 1 96 ? -14.417 -9.498 0.254 1.00 88.44 96 SER A N 1
ATOM 726 C CA . SER A 1 96 ? -15.508 -8.793 -0.425 1.00 88.44 96 SER A CA 1
ATOM 727 C C . SER A 1 96 ? -15.355 -7.276 -0.287 1.00 88.44 96 SER A C 1
ATOM 729 O O . SER A 1 96 ? -15.387 -6.556 -1.287 1.00 88.44 96 SER A O 1
ATOM 731 N N . ASP A 1 97 ? -15.069 -6.802 0.925 1.00 86.81 97 ASP A N 1
ATOM 732 C CA . ASP A 1 97 ? -14.867 -5.384 1.214 1.00 86.81 97 ASP A CA 1
ATOM 733 C C . ASP A 1 97 ? -13.602 -4.835 0.534 1.00 86.81 97 ASP A C 1
ATOM 735 O O . ASP A 1 97 ? -13.617 -3.742 -0.033 1.00 86.81 97 ASP A O 1
ATOM 739 N N . ALA A 1 98 ? -12.517 -5.614 0.486 1.00 88.19 98 ALA A N 1
ATOM 740 C CA . ALA A 1 98 ? -11.299 -5.226 -0.223 1.00 88.19 98 ALA A CA 1
ATOM 741 C C . ALA A 1 98 ? -11.516 -5.175 -1.745 1.00 88.19 98 ALA A C 1
ATOM 743 O O . ALA A 1 98 ? -11.025 -4.262 -2.410 1.00 88.19 98 ALA A O 1
ATOM 744 N N . VAL A 1 99 ? -12.289 -6.112 -2.309 1.00 93.75 99 VAL A N 1
ATOM 745 C CA . VAL A 1 99 ? -12.706 -6.075 -3.720 1.00 93.75 99 VAL A CA 1
ATOM 746 C C . VAL A 1 99 ? -13.542 -4.828 -3.995 1.00 93.75 99 VAL A C 1
ATOM 748 O O . VAL A 1 99 ? -13.323 -4.169 -5.012 1.00 93.75 99 VAL A O 1
ATOM 751 N N . ALA A 1 100 ? -14.483 -4.485 -3.112 1.00 93.50 100 ALA A N 1
ATOM 752 C CA . ALA A 1 100 ? -15.291 -3.279 -3.249 1.00 93.50 100 ALA A CA 1
ATOM 753 C C . ALA A 1 100 ? -14.411 -2.019 -3.252 1.00 93.50 100 ALA A C 1
ATOM 755 O O . ALA A 1 100 ? -14.542 -1.188 -4.151 1.00 93.50 100 ALA A O 1
ATOM 756 N N . ALA A 1 101 ? -13.456 -1.921 -2.322 1.00 92.25 101 ALA A N 1
ATOM 757 C CA . ALA A 1 101 ? -12.535 -0.790 -2.235 1.00 92.25 101 ALA A CA 1
ATOM 758 C C . ALA A 1 101 ? -11.630 -0.671 -3.474 1.00 92.25 101 ALA A C 1
ATOM 760 O O . ALA A 1 101 ? -11.456 0.423 -4.012 1.00 92.25 101 ALA A O 1
ATOM 761 N N . LEU A 1 102 ? -11.101 -1.791 -3.984 1.00 96.44 102 LEU A N 1
ATOM 762 C CA . LEU A 1 102 ? -10.298 -1.823 -5.213 1.00 96.44 102 LEU A CA 1
ATOM 763 C C . LEU A 1 102 ? -11.119 -1.431 -6.451 1.00 96.44 102 LEU A C 1
ATOM 765 O O . LEU A 1 102 ? -10.626 -0.703 -7.311 1.00 96.44 102 LEU A O 1
ATOM 769 N N . ARG A 1 103 ? -12.385 -1.859 -6.539 1.00 97.38 103 ARG A N 1
ATOM 770 C CA . ARG A 1 103 ? -13.299 -1.456 -7.624 1.00 97.38 103 ARG A CA 1
ATOM 771 C C . ARG A 1 103 ? -13.636 0.033 -7.567 1.00 97.38 103 ARG A C 1
ATOM 773 O O . ARG A 1 103 ? -13.635 0.683 -8.610 1.00 97.38 103 ARG A O 1
ATOM 780 N N . ALA A 1 104 ? -13.880 0.574 -6.375 1.00 94.56 104 ALA A N 1
ATOM 781 C CA . ALA A 1 104 ? -14.082 2.007 -6.184 1.00 94.56 104 ALA A CA 1
ATOM 782 C C . ALA A 1 104 ? -12.821 2.794 -6.586 1.00 94.56 104 ALA A C 1
ATOM 784 O O . ALA A 1 104 ? -12.892 3.699 -7.417 1.00 94.56 104 ALA A O 1
ATOM 785 N N . GLY A 1 105 ? -11.646 2.368 -6.106 1.00 95.69 105 GLY A N 1
ATOM 786 C CA . GLY A 1 105 ? -10.354 2.956 -6.472 1.00 95.69 105 GLY A CA 1
ATOM 787 C C . GLY A 1 105 ? -10.078 2.912 -7.977 1.00 95.69 105 GLY A C 1
ATOM 788 O O . GLY A 1 105 ? -9.604 3.896 -8.542 1.00 95.69 105 GLY A O 1
ATOM 789 N N . ARG A 1 106 ? -10.473 1.830 -8.663 1.00 96.81 106 ARG A N 1
ATOM 790 C CA . ARG A 1 106 ? -10.433 1.735 -10.130 1.00 96.81 106 ARG A CA 1
ATOM 791 C C . ARG A 1 106 ? -11.284 2.806 -10.804 1.00 96.81 106 ARG A C 1
ATOM 793 O O . ARG A 1 106 ? -10.805 3.448 -11.734 1.00 96.81 106 ARG A O 1
ATOM 800 N N . GLY A 1 107 ? -12.535 2.979 -10.373 1.00 94.81 107 GLY A N 1
ATOM 801 C CA . GLY A 1 107 ? -13.438 3.986 -10.942 1.00 94.81 107 GLY A CA 1
ATOM 802 C C . GLY A 1 107 ? -12.871 5.398 -10.799 1.00 94.81 107 GLY A C 1
ATOM 803 O O . GLY A 1 107 ? -12.855 6.170 -11.757 1.00 94.81 107 GLY A O 1
ATOM 804 N N . ILE A 1 108 ? -12.296 5.695 -9.634 1.00 92.88 108 ILE A N 1
ATOM 805 C CA . ILE A 1 108 ? -11.603 6.960 -9.373 1.00 92.88 108 ILE A CA 1
ATOM 806 C C . ILE A 1 108 ? -10.372 7.101 -10.268 1.00 92.88 108 ILE A C 1
ATOM 808 O O . ILE A 1 108 ? -10.187 8.146 -10.888 1.00 92.88 108 ILE A O 1
ATOM 812 N N . ALA A 1 109 ? -9.560 6.051 -10.399 1.00 93.69 109 ALA A N 1
ATOM 813 C CA . ALA A 1 109 ? -8.383 6.077 -11.257 1.00 93.69 109 ALA A CA 1
ATOM 814 C C . ALA A 1 109 ? -8.747 6.322 -12.730 1.00 93.69 109 ALA A C 1
ATOM 816 O O . ALA A 1 109 ? -8.061 7.071 -13.416 1.00 93.69 109 ALA A O 1
ATOM 817 N N . GLN A 1 110 ? -9.853 5.762 -13.227 1.00 94.88 110 GLN A N 1
ATOM 818 C CA . GLN A 1 110 ? -10.304 6.004 -14.605 1.00 94.88 110 GLN A CA 1
ATOM 819 C C . GLN A 1 110 ? -10.618 7.481 -14.871 1.00 94.88 110 GLN A C 1
ATOM 821 O O . GLN A 1 110 ? -10.400 7.969 -15.982 1.00 94.88 110 GLN A O 1
ATOM 826 N N . GLN A 1 111 ? -11.128 8.185 -13.862 1.00 91.88 111 GLN A N 1
ATOM 827 C CA . GLN A 1 111 ? -11.579 9.567 -13.991 1.00 91.88 111 GLN A CA 1
ATOM 828 C C . GLN A 1 111 ? -10.470 10.570 -13.675 1.00 91.88 111 GLN A C 1
ATOM 830 O O . GLN A 1 111 ? -10.257 11.518 -14.432 1.00 91.88 111 GLN A O 1
ATOM 835 N N . LEU A 1 112 ? -9.768 10.356 -12.563 1.00 90.88 112 LEU A N 1
ATOM 836 C CA . LEU A 1 112 ? -8.944 11.373 -11.919 1.00 90.88 112 LEU A CA 1
ATOM 837 C C . LEU A 1 112 ? -7.451 11.072 -11.957 1.00 90.88 112 LEU A C 1
ATOM 839 O O . LEU A 1 112 ? -6.671 12.004 -11.769 1.00 90.88 112 LEU A O 1
ATOM 843 N N . TRP A 1 113 ? -7.036 9.820 -12.198 1.00 92.12 113 TRP A N 1
ATOM 844 C CA . TRP A 1 113 ? -5.618 9.479 -12.116 1.00 92.12 113 TRP A CA 1
ATOM 845 C C . TRP A 1 113 ? -4.781 10.322 -13.081 1.00 92.12 113 TRP A C 1
ATOM 847 O O . TRP A 1 113 ? -5.076 10.467 -14.272 1.00 92.12 113 TRP A O 1
ATOM 857 N N . SER A 1 114 ? -3.692 10.852 -12.536 1.00 87.31 114 SER A N 1
ATOM 858 C CA . SER A 1 114 ? -2.652 11.544 -13.277 1.00 87.31 114 SER A CA 1
ATOM 859 C C . SER A 1 114 ? -1.341 11.398 -12.508 1.00 87.31 114 SER A C 1
ATOM 861 O O . SER A 1 114 ? -1.332 11.733 -11.319 1.00 87.31 114 SER A O 1
ATOM 863 N N . PRO A 1 115 ? -0.225 11.012 -13.162 1.00 79.88 115 PRO A N 1
ATOM 864 C CA . PRO A 1 115 ? 1.053 10.763 -12.489 1.00 79.88 115 PRO A CA 1
ATOM 865 C C . PRO A 1 115 ? 1.497 11.895 -11.552 1.00 79.88 115 PRO A C 1
ATOM 867 O O . PRO A 1 115 ? 2.063 11.639 -10.498 1.00 79.88 115 PRO A O 1
ATOM 870 N N . ARG A 1 116 ? 1.195 13.153 -11.907 1.00 78.81 116 ARG A N 1
ATOM 871 C CA . ARG A 1 116 ? 1.650 14.351 -11.178 1.00 78.81 116 ARG A CA 1
ATOM 872 C C . ARG A 1 116 ? 0.598 15.023 -10.295 1.00 78.81 116 ARG A C 1
ATOM 874 O O . ARG A 1 116 ? 0.947 15.934 -9.555 1.00 78.81 116 ARG A O 1
ATOM 881 N N . LYS A 1 117 ? -0.682 14.656 -10.416 1.00 79.56 117 LYS A N 1
ATOM 882 C CA . LYS A 1 117 ? -1.784 15.369 -9.735 1.00 79.56 117 LYS A CA 1
ATOM 883 C C . LYS A 1 117 ? -2.622 14.475 -8.835 1.00 79.56 117 LYS A C 1
ATOM 885 O O . LYS A 1 117 ? -3.119 14.950 -7.822 1.00 79.56 117 LYS A O 1
ATOM 890 N N . PHE A 1 118 ? -2.795 13.210 -9.204 1.00 83.75 118 PHE A N 1
ATOM 891 C CA . PHE A 1 118 ? -3.663 12.300 -8.471 1.00 83.75 118 PHE A CA 1
ATOM 892 C C . PHE A 1 118 ? -3.122 10.876 -8.589 1.00 83.75 118 PHE A C 1
ATOM 894 O O . PHE A 1 118 ? -3.347 10.182 -9.583 1.00 83.75 118 PHE A O 1
ATOM 901 N N . SER A 1 119 ? -2.324 10.488 -7.595 1.00 90.50 119 SER A N 1
ATOM 902 C CA . SER A 1 119 ? -1.537 9.257 -7.620 1.00 90.50 119 SER A CA 1
ATOM 903 C C . SER A 1 119 ? -2.389 8.009 -7.388 1.00 90.50 119 SER A C 1
ATOM 905 O O . SER A 1 119 ? -3.533 8.069 -6.929 1.00 90.50 119 SER A O 1
ATOM 907 N N . VAL A 1 120 ? -1.801 6.844 -7.655 1.00 91.81 120 VAL A N 1
ATOM 908 C CA . VAL A 1 120 ? -2.377 5.533 -7.323 1.00 91.81 120 VAL A CA 1
ATOM 909 C C . VAL A 1 120 ? -2.755 5.416 -5.841 1.00 91.81 120 VAL A C 1
ATOM 911 O O . VAL A 1 120 ? -3.790 4.837 -5.522 1.00 91.81 120 VAL A O 1
ATOM 914 N N . TYR A 1 121 ? -1.974 6.025 -4.943 1.00 91.81 121 TYR A N 1
ATOM 915 C CA . TYR A 1 121 ? -2.255 6.041 -3.506 1.00 91.81 121 TYR A CA 1
ATOM 916 C C . TYR A 1 121 ? -3.510 6.854 -3.193 1.00 91.81 121 TYR A C 1
ATOM 918 O O . TYR A 1 121 ? -4.364 6.378 -2.455 1.00 91.81 121 TYR A O 1
ATOM 926 N N . ALA A 1 122 ? -3.666 8.030 -3.810 1.00 89.38 122 ALA A N 1
ATOM 927 C CA . ALA A 1 122 ? -4.868 8.846 -3.648 1.00 89.38 122 ALA A CA 1
ATOM 928 C C . ALA A 1 122 ? -6.112 8.120 -4.190 1.00 89.38 122 ALA A C 1
ATOM 930 O O . ALA A 1 122 ? -7.163 8.118 -3.554 1.00 89.38 122 ALA A O 1
ATOM 931 N N . CYS A 1 123 ? -5.994 7.426 -5.327 1.00 92.50 123 CYS A N 1
ATOM 932 C CA . CYS A 1 123 ? -7.087 6.606 -5.857 1.00 92.50 123 CYS A CA 1
ATOM 933 C C . CYS A 1 123 ? -7.484 5.483 -4.883 1.00 92.50 123 CYS A C 1
ATOM 935 O O . CYS A 1 123 ? -8.672 5.274 -4.636 1.00 92.50 123 CYS A O 1
ATOM 937 N N . ALA A 1 124 ? -6.497 4.781 -4.314 1.00 92.75 124 ALA A N 1
ATOM 938 C CA . ALA A 1 124 ? -6.725 3.694 -3.364 1.00 92.75 124 ALA A CA 1
ATOM 939 C C . ALA A 1 124 ? -7.349 4.204 -2.060 1.00 92.75 124 ALA A C 1
ATOM 941 O O . ALA A 1 124 ? -8.319 3.625 -1.576 1.00 92.75 124 ALA A O 1
ATOM 942 N N . GLU A 1 125 ? -6.834 5.307 -1.522 1.00 85.12 125 GLU A N 1
ATOM 943 C CA . GLU A 1 125 ? -7.343 5.936 -0.308 1.00 85.12 125 GLU A CA 1
ATOM 944 C C . GLU A 1 125 ? -8.789 6.409 -0.481 1.00 85.12 125 GLU A C 1
ATOM 946 O O . GLU A 1 125 ? -9.638 6.114 0.360 1.00 85.12 125 GLU A O 1
ATOM 951 N N . HIS A 1 126 ? -9.111 7.093 -1.581 1.00 87.94 126 HIS A N 1
ATOM 952 C CA . HIS A 1 126 ? -10.485 7.526 -1.818 1.00 87.94 126 HIS A CA 1
ATOM 953 C C . HIS A 1 126 ? -11.439 6.341 -2.028 1.00 87.94 126 HIS A C 1
ATOM 955 O O . HIS A 1 126 ? -12.547 6.368 -1.498 1.00 87.94 126 HIS A O 1
ATOM 961 N N . GLY A 1 127 ? -11.025 5.289 -2.745 1.00 88.88 127 GLY A N 1
ATOM 962 C CA . GLY A 1 127 ? -11.835 4.075 -2.902 1.00 88.88 127 GLY A CA 1
ATOM 963 C C . GLY A 1 127 ? -12.078 3.350 -1.573 1.00 88.88 127 GLY A C 1
ATOM 964 O O . GLY A 1 127 ? -13.181 2.879 -1.293 1.00 88.88 127 GLY A O 1
ATOM 965 N N . TRP A 1 128 ? -11.067 3.326 -0.706 1.00 90.00 128 TRP A N 1
ATOM 966 C CA . TRP A 1 128 ? -11.165 2.794 0.651 1.00 90.00 128 TRP A CA 1
ATOM 967 C C . TRP A 1 128 ? -12.113 3.617 1.534 1.00 90.00 128 TRP A C 1
ATOM 969 O O . TRP A 1 128 ? -12.976 3.057 2.206 1.00 90.00 128 TRP A O 1
ATOM 979 N N . ARG A 1 129 ? -12.045 4.951 1.469 1.00 76.31 129 ARG A N 1
ATOM 980 C CA . ARG A 1 129 ? -12.978 5.835 2.188 1.00 76.31 129 ARG A CA 1
ATOM 981 C C . ARG A 1 129 ? -14.414 5.730 1.666 1.00 76.31 129 ARG A C 1
ATOM 983 O O . ARG A 1 129 ? -15.340 5.714 2.468 1.00 76.31 129 ARG A O 1
ATOM 990 N N . GLN A 1 130 ? -14.614 5.606 0.350 1.00 87.75 130 GLN A N 1
ATOM 991 C CA . GLN A 1 130 ? -15.942 5.407 -0.258 1.00 87.75 130 GLN A CA 1
ATOM 992 C C . GLN A 1 130 ? -16.616 4.103 0.175 1.00 87.75 130 GLN A C 1
ATOM 994 O O . GLN A 1 130 ? -17.836 3.995 0.128 1.00 87.75 130 GLN A O 1
ATOM 999 N N . THR A 1 131 ? -15.825 3.122 0.598 1.00 83.06 131 THR A N 1
ATOM 1000 C CA . THR A 1 131 ? -16.311 1.844 1.129 1.00 83.06 131 THR A CA 1
ATOM 1001 C C . THR A 1 131 ? -16.312 1.819 2.653 1.00 83.06 131 THR A C 1
ATOM 1003 O O . THR A 1 131 ? -16.257 0.749 3.252 1.00 83.06 131 THR A O 1
ATOM 1006 N N . GLU A 1 132 ? -16.358 2.998 3.282 1.00 76.75 132 GLU A N 1
ATOM 1007 C CA . GLU A 1 132 ? -16.410 3.178 4.738 1.00 76.75 132 GLU A CA 1
ATOM 1008 C C . GLU A 1 132 ? -15.255 2.488 5.474 1.00 76.75 132 GLU A C 1
ATOM 1010 O O . GLU A 1 132 ? -15.371 2.133 6.643 1.00 76.75 132 GLU A O 1
ATOM 1015 N N . MET A 1 133 ? -14.127 2.287 4.789 1.00 83.94 133 MET A N 1
ATOM 1016 C CA . MET A 1 133 ? -12.925 1.684 5.356 1.00 83.94 133 MET A CA 1
ATOM 1017 C C . MET A 1 133 ? -13.131 0.257 5.898 1.00 83.94 133 MET A C 1
ATOM 1019 O O . MET A 1 133 ? -12.363 -0.202 6.741 1.00 83.94 133 MET A O 1
ATOM 1023 N N . ARG A 1 134 ? -14.141 -0.464 5.384 1.00 74.88 134 ARG A N 1
ATOM 1024 C CA . ARG A 1 134 ? -14.550 -1.797 5.871 1.00 74.88 134 ARG A CA 1
ATO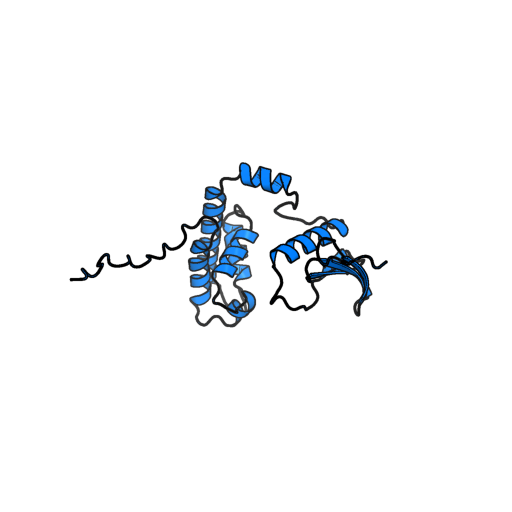M 1025 C C . ARG A 1 134 ? -13.450 -2.858 5.781 1.00 74.88 134 ARG A C 1
ATOM 1027 O O . ARG A 1 134 ? -13.369 -3.736 6.633 1.00 74.88 134 ARG A O 1
ATOM 1034 N N . ALA A 1 135 ? -12.576 -2.763 4.780 1.00 78.44 135 ALA A N 1
ATOM 1035 C CA . ALA A 1 135 ? -11.389 -3.607 4.678 1.00 78.44 135 ALA A CA 1
ATOM 1036 C C . ALA A 1 135 ? -10.154 -2.910 5.271 1.00 78.44 135 ALA A C 1
ATOM 1038 O O . ALA A 1 135 ? -10.011 -1.699 5.115 1.00 78.44 135 ALA A O 1
ATOM 1039 N N . PRO A 1 136 ? -9.187 -3.638 5.856 1.00 79.00 136 PRO A N 1
ATOM 1040 C CA . PRO A 1 136 ? -7.915 -3.043 6.254 1.00 79.00 136 PRO A CA 1
ATOM 1041 C C . PRO A 1 136 ? -7.169 -2.468 5.041 1.00 79.00 136 PRO A C 1
ATOM 1043 O O . PRO A 1 136 ? -6.928 -3.175 4.059 1.00 79.00 136 PRO A O 1
ATOM 1046 N N . TYR A 1 137 ? -6.714 -1.213 5.119 1.00 77.69 137 TYR A N 1
ATOM 1047 C CA . TYR A 1 137 ? -5.987 -0.569 4.015 1.00 77.69 137 TYR A CA 1
ATOM 1048 C C . TYR A 1 137 ? -4.714 -1.334 3.607 1.00 77.69 137 TYR A C 1
ATOM 1050 O O . TYR A 1 137 ? -4.353 -1.391 2.432 1.00 77.69 137 TYR A O 1
ATOM 1058 N N . ALA A 1 138 ? -4.069 -2.012 4.562 1.00 77.06 138 ALA A N 1
ATOM 1059 C CA . ALA A 1 138 ? -2.917 -2.870 4.300 1.00 77.06 138 ALA A CA 1
ATOM 1060 C C . ALA A 1 138 ? -3.229 -4.014 3.316 1.00 77.06 138 ALA A C 1
ATOM 1062 O O . ALA A 1 138 ? -2.380 -4.341 2.490 1.00 77.06 138 ALA A O 1
ATOM 1063 N N . VAL A 1 139 ? -4.444 -4.579 3.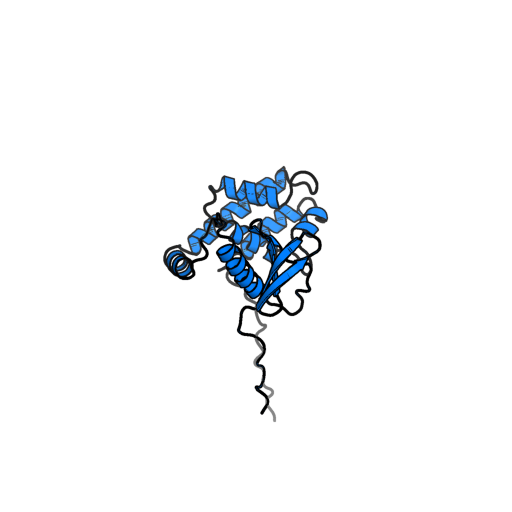350 1.00 81.25 139 VAL A N 1
ATOM 1064 C CA . VAL A 1 139 ? -4.884 -5.634 2.417 1.00 81.25 139 VAL A CA 1
ATOM 1065 C C . VAL A 1 139 ? -4.999 -5.078 0.997 1.00 81.25 139 VAL A C 1
ATOM 1067 O O . VAL A 1 139 ? -4.529 -5.704 0.049 1.00 81.25 139 VAL A O 1
ATOM 1070 N N . ILE A 1 140 ? -5.549 -3.870 0.856 1.00 85.31 140 ILE A N 1
ATOM 1071 C CA . ILE A 1 140 ? -5.673 -3.161 -0.427 1.00 85.31 140 ILE A CA 1
ATOM 1072 C C . ILE A 1 140 ? -4.281 -2.874 -1.006 1.00 85.31 140 ILE A C 1
ATOM 1074 O O . ILE A 1 140 ? -4.001 -3.188 -2.162 1.00 85.31 140 ILE A O 1
ATOM 1078 N N . MET A 1 141 ? -3.375 -2.336 -0.186 1.00 87.69 141 MET A N 1
ATOM 1079 C CA . MET A 1 141 ? -2.011 -2.013 -0.610 1.00 87.69 141 MET A CA 1
ATOM 1080 C C . MET A 1 141 ? -1.172 -3.255 -0.923 1.00 87.69 141 MET A C 1
ATOM 1082 O O . MET A 1 141 ? -0.358 -3.222 -1.844 1.00 87.69 141 MET A O 1
ATOM 1086 N N . ALA A 1 142 ? -1.353 -4.351 -0.183 1.00 78.94 142 ALA A N 1
ATOM 1087 C CA . ALA A 1 142 ? -0.696 -5.621 -0.474 1.00 78.94 142 ALA A CA 1
ATOM 1088 C C . ALA A 1 142 ? -1.155 -6.185 -1.826 1.00 78.94 142 ALA A C 1
ATOM 1090 O O . ALA A 1 142 ? -0.316 -6.569 -2.637 1.00 78.94 142 ALA A O 1
ATOM 1091 N N . ALA A 1 143 ? -2.462 -6.155 -2.101 1.00 86.00 143 ALA A N 1
ATOM 1092 C CA . ALA A 1 143 ? -3.027 -6.595 -3.372 1.00 86.00 143 ALA A CA 1
ATOM 1093 C C . ALA A 1 143 ? -2.511 -5.767 -4.562 1.00 86.00 143 ALA A C 1
ATOM 1095 O O . ALA A 1 143 ? -2.108 -6.332 -5.576 1.00 86.00 143 ALA A O 1
ATOM 1096 N N . LEU A 1 144 ? -2.448 -4.436 -4.421 1.00 92.06 144 LEU A N 1
ATOM 1097 C CA . LEU A 1 144 ? -1.891 -3.548 -5.449 1.00 92.06 144 LEU A CA 1
ATOM 1098 C C . LEU A 1 144 ? -0.410 -3.820 -5.716 1.00 92.06 144 LEU A C 1
ATOM 1100 O O . LEU A 1 144 ? 0.005 -3.845 -6.868 1.00 92.06 144 LEU A O 1
ATOM 1104 N N . ARG A 1 145 ? 0.389 -4.048 -4.668 1.00 89.00 145 ARG A N 1
ATOM 1105 C CA . ARG A 1 145 ? 1.811 -4.392 -4.822 1.00 89.00 145 ARG A CA 1
ATOM 1106 C C . ARG A 1 145 ? 2.005 -5.757 -5.476 1.00 89.00 145 ARG A C 1
ATOM 1108 O O . ARG A 1 145 ? 2.914 -5.906 -6.280 1.00 89.00 145 ARG A O 1
ATOM 1115 N N . ALA A 1 146 ? 1.158 -6.730 -5.150 1.00 84.12 146 ALA A N 1
ATOM 1116 C CA . ALA A 1 146 ? 1.214 -8.070 -5.727 1.00 84.12 146 ALA A CA 1
ATOM 1117 C C . ALA A 1 146 ? 0.818 -8.110 -7.214 1.00 84.12 146 ALA A C 1
ATOM 1119 O O . ALA A 1 146 ? 1.256 -9.009 -7.923 1.00 84.12 146 ALA A O 1
ATOM 1120 N N . ALA A 1 147 ? 0.028 -7.139 -7.680 1.00 92.44 147 ALA A N 1
ATOM 1121 C CA . ALA A 1 147 ? -0.358 -6.993 -9.085 1.00 92.44 147 ALA A CA 1
ATOM 1122 C C . ALA A 1 147 ? 0.682 -6.253 -9.946 1.00 92.44 147 ALA A C 1
ATOM 1124 O O . ALA A 1 147 ? 0.485 -6.093 -11.150 1.00 92.44 147 ALA A O 1
ATOM 1125 N N . LEU A 1 148 ? 1.773 -5.761 -9.352 1.00 88.50 148 LEU A N 1
ATOM 1126 C CA . LEU A 1 148 ? 2.802 -5.052 -10.102 1.00 88.50 148 LEU A CA 1
ATOM 1127 C C . LEU A 1 148 ? 3.606 -6.005 -11.001 1.00 88.50 148 LEU A C 1
ATOM 1129 O O . LEU A 1 148 ? 3.853 -7.154 -10.627 1.00 88.50 148 LEU A O 1
ATOM 1133 N N . PRO A 1 149 ? 4.106 -5.511 -12.148 1.00 84.75 149 PRO A N 1
ATOM 1134 C CA . PRO A 1 149 ? 5.133 -6.211 -12.906 1.00 84.75 149 PRO A CA 1
ATOM 1135 C C . PRO A 1 149 ? 6.372 -6.538 -12.049 1.00 84.75 149 PRO A C 1
ATOM 1137 O O . PRO A 1 149 ? 6.655 -5.840 -11.070 1.00 84.75 149 PRO A O 1
ATOM 1140 N N . PRO A 1 150 ? 7.168 -7.555 -12.423 1.00 81.31 150 PRO A N 1
ATOM 1141 C CA . PRO A 1 150 ? 8.422 -7.852 -11.739 1.00 81.31 150 PRO A CA 1
ATOM 1142 C C . PRO A 1 150 ? 9.353 -6.633 -11.688 1.00 81.31 150 PRO A C 1
ATOM 1144 O O . PRO A 1 150 ? 9.398 -5.832 -12.620 1.00 81.31 150 PRO A O 1
ATOM 1147 N N . HIS A 1 151 ? 10.134 -6.526 -10.612 1.00 78.31 151 HIS A N 1
ATOM 1148 C CA . HIS A 1 151 ? 11.189 -5.514 -10.447 1.00 78.31 151 HIS A CA 1
ATOM 1149 C C . HIS A 1 151 ? 10.722 -4.049 -10.505 1.00 78.31 151 HIS A C 1
ATOM 1151 O O . HIS A 1 151 ? 11.507 -3.162 -10.834 1.00 78.31 151 HIS A O 1
ATOM 1157 N N . THR A 1 152 ? 9.468 -3.767 -10.147 1.00 79.69 152 THR A N 1
ATOM 1158 C CA . THR A 1 152 ? 8.984 -2.391 -9.999 1.00 79.69 152 THR A CA 1
ATOM 1159 C C . THR A 1 152 ? 8.400 -2.129 -8.616 1.00 79.69 152 THR A C 1
ATOM 1161 O O . THR A 1 152 ? 8.110 -3.044 -7.846 1.00 79.69 152 THR A O 1
ATOM 1164 N N . THR A 1 153 ? 8.237 -0.851 -8.287 1.00 85.62 153 THR A N 1
ATOM 1165 C CA . THR A 1 153 ? 7.555 -0.404 -7.073 1.00 85.62 153 THR A CA 1
ATOM 1166 C C . THR A 1 153 ? 6.290 0.346 -7.452 1.00 85.62 153 THR A C 1
ATOM 1168 O O . THR A 1 153 ? 6.174 0.884 -8.551 1.00 85.62 153 THR A O 1
ATOM 1171 N N . LEU A 1 154 ? 5.337 0.429 -6.526 1.00 83.81 154 LEU A N 1
ATOM 1172 C CA . LEU A 1 154 ? 4.071 1.111 -6.786 1.00 83.81 154 LEU A CA 1
ATOM 1173 C C . LEU A 1 154 ? 4.265 2.610 -7.084 1.00 83.81 154 LEU A C 1
ATOM 1175 O O . LEU A 1 154 ? 3.531 3.170 -7.892 1.00 83.81 154 LEU A O 1
ATOM 1179 N N . GLY A 1 155 ? 5.274 3.244 -6.471 1.00 84.44 155 GLY A N 1
ATOM 1180 C CA . GLY A 1 155 ? 5.662 4.626 -6.777 1.00 84.44 155 GLY A CA 1
ATOM 1181 C C . GLY A 1 155 ? 6.244 4.761 -8.183 1.00 84.44 155 GLY A C 1
ATOM 1182 O O . GLY A 1 155 ? 5.737 5.541 -8.980 1.00 84.44 155 GLY A O 1
ATOM 1183 N N . TYR A 1 156 ? 7.231 3.926 -8.529 1.00 84.50 156 TYR A N 1
ATOM 1184 C CA . TYR A 1 156 ? 7.826 3.951 -9.867 1.00 84.50 156 TYR A CA 1
ATOM 1185 C C . TYR A 1 156 ? 6.782 3.687 -10.961 1.00 84.50 156 TYR A C 1
ATOM 1187 O O . TYR A 1 156 ? 6.731 4.414 -11.952 1.00 84.50 156 TYR A O 1
ATOM 1195 N N . TYR A 1 157 ? 5.919 2.687 -10.759 1.00 88.75 157 TYR A N 1
ATOM 1196 C CA . TYR A 1 157 ? 4.857 2.330 -11.696 1.00 88.75 157 TYR A CA 1
ATOM 1197 C C . TYR A 1 157 ? 3.793 3.427 -11.831 1.00 88.75 157 TYR A C 1
ATOM 1199 O O . TYR A 1 157 ? 3.301 3.661 -12.929 1.00 88.75 157 TYR A O 1
ATOM 1207 N N . ASN A 1 158 ? 3.460 4.139 -10.748 1.00 90.31 158 ASN A N 1
ATOM 1208 C CA . ASN A 1 158 ? 2.584 5.313 -10.807 1.00 90.31 158 ASN A CA 1
ATOM 1209 C C . ASN A 1 158 ? 3.157 6.419 -11.698 1.00 90.31 158 ASN A C 1
ATOM 1211 O O . ASN A 1 158 ? 2.427 7.010 -12.494 1.00 90.31 158 ASN A O 1
ATOM 1215 N N . ASP A 1 159 ? 4.450 6.695 -11.554 1.00 88.19 159 ASP A N 1
ATOM 1216 C CA . ASP A 1 159 ? 5.101 7.820 -12.223 1.00 88.19 159 ASP A CA 1
ATOM 1217 C C . ASP A 1 159 ? 5.396 7.522 -13.701 1.00 88.19 159 ASP A C 1
ATOM 1219 O O . ASP A 1 159 ? 5.352 8.425 -14.538 1.00 88.19 159 ASP A O 1
ATOM 1223 N N . HIS A 1 160 ? 5.638 6.247 -14.024 1.00 89.44 160 HIS A N 1
ATOM 1224 C CA . HIS A 1 160 ? 6.036 5.764 -15.352 1.00 89.44 160 HIS A CA 1
ATOM 1225 C C . HIS A 1 160 ? 4.981 4.861 -15.999 1.00 89.44 160 HIS A C 1
ATOM 1227 O O . HIS A 1 160 ? 5.299 4.027 -16.848 1.00 89.44 160 HIS A O 1
ATOM 1233 N N . ALA A 1 161 ? 3.721 5.000 -15.589 1.00 88.31 161 ALA A N 1
ATOM 1234 C CA . ALA A 1 161 ? 2.626 4.203 -16.116 1.00 88.31 161 ALA A CA 1
ATOM 1235 C C . ALA A 1 161 ? 2.571 4.318 -17.657 1.00 88.31 161 ALA A C 1
ATOM 1237 O O . ALA A 1 161 ? 2.440 5.425 -18.187 1.00 88.31 161 ALA A O 1
ATOM 1238 N N . PRO A 1 162 ? 2.633 3.195 -18.398 1.00 84.88 162 PRO A N 1
ATOM 1239 C CA . PRO A 1 162 ? 2.809 3.208 -19.854 1.00 84.88 162 PRO A CA 1
ATOM 1240 C C . PRO A 1 162 ? 1.581 3.728 -20.611 1.00 84.88 162 PRO A C 1
ATOM 1242 O O . PRO A 1 162 ? 1.656 4.027 -21.801 1.00 84.88 162 PRO A O 1
ATOM 1245 N N . SER A 1 163 ? 0.425 3.809 -19.949 1.00 88.69 163 SER A N 1
ATOM 1246 C CA . SER A 1 163 ? -0.804 4.320 -20.543 1.00 88.69 163 SER A CA 1
ATOM 1247 C C . SER A 1 163 ? -1.765 4.851 -19.483 1.00 88.69 163 SER A C 1
ATOM 1249 O O . SER A 1 163 ? -1.666 4.522 -18.301 1.00 88.69 163 SER A O 1
ATOM 1251 N N . ARG A 1 164 ? -2.786 5.593 -19.932 1.00 86.38 164 ARG A N 1
ATOM 1252 C CA . ARG A 1 164 ? -3.888 6.052 -19.070 1.00 86.38 164 ARG A CA 1
ATOM 1253 C C . ARG A 1 164 ? -4.701 4.919 -18.440 1.00 86.38 164 ARG A C 1
ATOM 1255 O O . ARG A 1 164 ? -5.379 5.141 -17.443 1.00 86.38 164 ARG A O 1
ATOM 1262 N N . ARG A 1 165 ? -4.643 3.713 -19.011 1.00 91.62 165 ARG A N 1
ATOM 1263 C CA . ARG A 1 165 ? -5.366 2.541 -18.500 1.00 91.62 165 ARG A CA 1
ATOM 1264 C C . ARG A 1 165 ? -4.540 1.721 -17.516 1.00 91.62 165 ARG A C 1
ATOM 1266 O O . ARG A 1 165 ? -5.129 1.002 -16.726 1.00 91.62 165 ARG A O 1
ATOM 1273 N N . ALA A 1 166 ? -3.219 1.904 -17.481 1.00 92.50 166 ALA A N 1
ATOM 1274 C CA . ALA A 1 166 ? -2.317 1.082 -16.680 1.00 92.50 166 ALA A CA 1
ATOM 1275 C C . ALA A 1 166 ? -2.661 1.073 -15.180 1.00 92.50 166 ALA A C 1
ATOM 1277 O O . ALA A 1 166 ? -2.675 0.013 -14.567 1.00 92.50 166 ALA A O 1
ATOM 1278 N N . ILE A 1 167 ? -3.007 2.222 -14.586 1.00 95.06 167 ILE A N 1
ATOM 1279 C CA . ILE A 1 167 ? -3.418 2.266 -13.173 1.00 95.06 167 ILE A CA 1
ATOM 1280 C C . ILE A 1 167 ? -4.820 1.679 -12.957 1.00 95.06 167 ILE A C 1
ATOM 1282 O O . ILE A 1 167 ? -4.959 0.816 -12.093 1.00 95.06 167 ILE A O 1
ATOM 1286 N N . PRO A 1 168 ? -5.862 2.051 -13.726 1.00 95.62 168 PRO A N 1
ATOM 1287 C CA . PRO A 1 168 ? -7.143 1.345 -13.677 1.00 95.62 168 PRO A CA 1
ATOM 1288 C C . PRO A 1 168 ? -7.056 -0.178 -13.853 1.00 95.62 168 PRO A C 1
ATOM 1290 O O . PRO A 1 168 ? -7.831 -0.907 -13.231 1.00 95.62 168 PRO A O 1
ATOM 1293 N N . ASP A 1 169 ? -6.155 -0.652 -14.708 1.00 95.88 169 ASP A 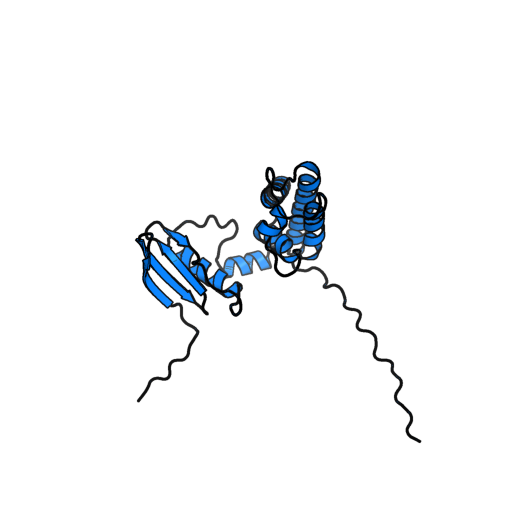N 1
ATOM 1294 C CA . ASP A 1 169 ? -5.949 -2.075 -14.966 1.00 95.88 169 ASP A CA 1
ATOM 1295 C C . ASP A 1 169 ? -5.189 -2.727 -13.804 1.00 95.88 169 ASP A C 1
ATOM 1297 O O . ASP A 1 169 ? -5.622 -3.769 -13.325 1.00 95.88 169 ASP A O 1
ATOM 1301 N N . LEU A 1 170 ? -4.200 -2.046 -13.210 1.00 96.19 170 LEU A N 1
ATOM 1302 C CA . LEU A 1 170 ? -3.553 -2.483 -11.965 1.00 96.19 170 LEU A CA 1
ATOM 1303 C C . LEU A 1 170 ? -4.565 -2.697 -10.825 1.00 96.19 170 LEU A C 1
ATOM 1305 O O . LEU A 1 170 ? -4.490 -3.694 -10.109 1.00 96.19 170 LEU A O 1
ATOM 1309 N N . PHE A 1 171 ? -5.539 -1.793 -10.654 1.00 96.88 171 PHE A N 1
ATOM 1310 C CA . PHE A 1 171 ? -6.612 -1.981 -9.666 1.00 96.88 171 PHE A CA 1
ATOM 1311 C C . PHE A 1 171 ? -7.504 -3.185 -9.988 1.00 96.88 171 PHE A C 1
ATOM 1313 O O . PHE A 1 171 ? -7.985 -3.853 -9.071 1.00 96.88 171 PHE A O 1
ATOM 1320 N N . ALA A 1 172 ? -7.757 -3.451 -11.273 1.00 95.50 172 ALA A N 1
ATOM 1321 C CA . ALA A 1 172 ? -8.512 -4.628 -11.685 1.00 95.50 172 ALA A CA 1
ATOM 1322 C C . ALA A 1 172 ? -7.733 -5.907 -11.352 1.00 95.50 172 ALA A C 1
ATOM 1324 O O . ALA A 1 172 ? -8.284 -6.805 -10.713 1.00 95.50 172 ALA A O 1
ATOM 1325 N N . ASP A 1 173 ? -6.448 -5.946 -11.693 1.00 94.25 173 ASP A N 1
ATOM 1326 C CA . ASP A 1 173 ? -5.573 -7.095 -11.473 1.00 94.25 173 ASP A CA 1
ATOM 1327 C C . ASP A 1 173 ? -5.372 -7.377 -9.982 1.00 94.25 173 ASP A C 1
ATOM 1329 O O . ASP A 1 173 ? -5.459 -8.530 -9.559 1.00 94.25 173 ASP A O 1
ATOM 1333 N N . ALA A 1 174 ? -5.240 -6.340 -9.150 1.00 93.62 174 ALA A N 1
ATOM 1334 C CA . ALA A 1 174 ? -5.127 -6.458 -7.694 1.00 93.62 174 ALA A CA 1
ATOM 1335 C C . ALA A 1 174 ? -6.253 -7.284 -7.053 1.00 93.62 174 ALA A C 1
ATOM 1337 O O . ALA A 1 174 ? -6.017 -7.988 -6.071 1.00 93.62 174 ALA A O 1
ATOM 1338 N N . THR A 1 175 ? -7.464 -7.288 -7.623 1.00 92.44 175 THR A N 1
ATOM 1339 C CA . THR A 1 175 ? -8.566 -8.115 -7.096 1.00 92.44 175 THR A CA 1
ATOM 1340 C C . THR A 1 175 ? -8.269 -9.618 -7.156 1.00 92.44 175 THR A C 1
ATOM 1342 O O . THR A 1 175 ? -8.738 -10.370 -6.297 1.00 92.44 175 THR A O 1
ATOM 1345 N N . ASN A 1 176 ? -7.442 -10.055 -8.112 1.00 88.56 176 ASN A N 1
ATOM 1346 C CA . ASN A 1 176 ? -7.016 -11.446 -8.254 1.00 88.56 176 ASN A CA 1
ATOM 1347 C C . ASN A 1 176 ? -5.950 -11.837 -7.222 1.00 88.56 176 ASN A C 1
ATOM 1349 O O . ASN A 1 176 ? -5.840 -13.016 -6.886 1.00 88.56 176 ASN A O 1
ATOM 1353 N N . HIS A 1 177 ? -5.218 -10.865 -6.674 1.00 83.06 177 HIS A N 1
ATOM 1354 C CA . HIS A 1 177 ? -4.131 -11.080 -5.715 1.00 83.06 177 HIS A CA 1
ATOM 1355 C C . HIS A 1 177 ? -4.561 -10.973 -4.247 1.00 83.06 177 HIS A C 1
ATOM 1357 O O . HIS A 1 177 ? -3.724 -11.056 -3.348 1.00 83.06 177 HIS A O 1
ATOM 1363 N N . LEU A 1 178 ? -5.860 -10.815 -3.976 1.00 80.69 178 LEU A N 1
ATOM 1364 C CA . LEU A 1 178 ? -6.362 -10.859 -2.609 1.00 80.69 178 LEU A CA 1
ATOM 1365 C C . LEU A 1 178 ? -6.172 -12.262 -1.999 1.00 80.69 178 LEU A C 1
ATOM 1367 O O . LEU A 1 178 ? -6.422 -13.273 -2.670 1.00 80.69 178 LEU A O 1
ATOM 1371 N N . PRO A 1 179 ? -5.756 -12.348 -0.723 1.00 63.41 179 PRO A N 1
ATOM 1372 C CA . PRO A 1 179 ? -5.551 -13.623 -0.047 1.00 63.41 179 PRO A CA 1
ATOM 1373 C C . PRO A 1 179 ? -6.838 -14.463 -0.064 1.00 63.41 179 PRO A C 1
ATOM 1375 O O . PRO A 1 179 ? -7.936 -13.965 0.185 1.00 63.41 179 PRO A O 1
ATOM 1378 N N . GLY A 1 180 ? -6.699 -15.749 -0.403 1.00 54.91 180 GLY A N 1
ATOM 1379 C CA . GLY A 1 180 ? -7.819 -16.675 -0.602 1.00 54.91 180 GLY A CA 1
ATOM 1380 C C . GLY A 1 180 ? -8.336 -16.769 -2.042 1.00 54.91 180 GLY A C 1
ATOM 1381 O O . GLY A 1 180 ? -9.302 -17.492 -2.287 1.00 54.91 180 GLY A O 1
ATOM 1382 N N . SER A 1 181 ? -7.749 -16.064 -3.021 1.00 42.38 181 SER A N 1
ATOM 1383 C CA . SER A 1 181 ? -7.991 -16.359 -4.444 1.00 42.38 181 SER A CA 1
ATOM 1384 C C . SER A 1 181 ? -7.661 -17.818 -4.750 1.00 42.38 181 SER A C 1
ATOM 1386 O O . SER A 1 181 ? -6.586 -18.273 -4.355 1.00 42.38 181 SER A O 1
ATOM 1388 N N . PRO A 1 182 ? -8.539 -18.568 -5.449 1.00 31.34 182 PRO A N 1
ATOM 1389 C CA . PRO A 1 182 ? -8.121 -19.844 -5.998 1.00 31.34 182 PRO A CA 1
ATOM 1390 C C . PRO A 1 182 ? -6.930 -19.548 -6.906 1.00 31.34 182 PRO A C 1
ATOM 1392 O O . PRO A 1 182 ? -7.051 -18.751 -7.838 1.00 31.34 182 PRO A O 1
ATOM 1395 N N . ALA A 1 183 ? -5.771 -20.131 -6.592 1.00 31.08 183 ALA A N 1
ATOM 1396 C CA . ALA A 1 183 ? -4.604 -20.025 -7.452 1.00 31.08 183 ALA A CA 1
ATOM 1397 C C . ALA A 1 183 ? -5.033 -20.346 -8.895 1.00 31.08 183 ALA A C 1
ATOM 1399 O O . ALA A 1 183 ? -5.854 -21.259 -9.085 1.00 31.08 183 ALA A O 1
ATOM 1400 N N . PRO A 1 184 ? -4.525 -19.627 -9.913 1.00 30.52 184 PRO A N 1
ATOM 1401 C CA . PRO A 1 184 ? -4.745 -20.034 -11.290 1.00 30.52 184 PRO A CA 1
ATOM 1402 C C . PRO A 1 184 ? -4.290 -21.488 -11.394 1.00 30.52 184 PRO A C 1
ATOM 1404 O O . PRO A 1 184 ? -3.129 -21.804 -11.135 1.00 30.52 184 PRO A O 1
ATOM 1407 N N . ARG A 1 185 ? -5.232 -22.398 -11.677 1.00 33.97 185 ARG A N 1
ATOM 1408 C CA . ARG A 1 185 ? -4.918 -23.815 -11.854 1.00 33.97 185 ARG A CA 1
ATOM 1409 C C . ARG A 1 185 ? -3.948 -23.896 -13.020 1.00 33.97 185 ARG A C 1
ATOM 1411 O O . ARG A 1 185 ? -4.366 -23.810 -14.173 1.00 33.97 185 ARG A O 1
ATOM 1418 N N . VAL A 1 186 ? -2.667 -24.073 -12.718 1.00 35.19 186 VAL A N 1
ATOM 1419 C CA . VAL A 1 186 ? -1.689 -24.532 -13.692 1.00 35.19 186 VAL A CA 1
ATOM 1420 C C . VAL A 1 186 ? -2.198 -25.897 -14.145 1.00 35.19 186 VAL A C 1
ATOM 1422 O O . VAL A 1 186 ? -2.121 -26.883 -13.413 1.00 35.19 186 VAL A O 1
ATOM 1425 N N . ARG A 1 187 ? -2.831 -25.948 -15.323 1.00 31.22 187 ARG A N 1
ATOM 1426 C CA . ARG A 1 187 ? -3.108 -27.216 -15.996 1.00 31.22 187 ARG A CA 1
ATOM 1427 C C . ARG A 1 187 ? -1.749 -27.791 -16.358 1.00 31.22 187 ARG A C 1
ATOM 1429 O O . ARG A 1 187 ? -1.183 -27.436 -17.386 1.00 31.22 187 ARG A O 1
ATOM 1436 N N . HIS A 1 188 ? -1.226 -28.662 -15.504 1.00 36.12 188 HIS A N 1
ATOM 1437 C CA . HIS A 1 188 ? -0.140 -29.533 -15.910 1.00 36.12 188 HIS A CA 1
ATOM 1438 C C . HIS A 1 188 ? -0.639 -30.368 -17.098 1.00 36.12 188 HIS A C 1
ATOM 1440 O O . HIS A 1 188 ? -1.718 -30.968 -16.999 1.00 36.12 188 HIS A O 1
ATOM 1446 N N . PRO A 1 189 ? 0.080 -30.386 -18.233 1.00 37.22 189 PRO A N 1
ATOM 1447 C CA . PRO A 1 189 ? -0.209 -31.344 -19.285 1.00 37.22 189 PRO A CA 1
ATOM 1448 C C . PRO A 1 189 ? -0.119 -32.745 -18.675 1.00 37.22 189 PRO A C 1
ATOM 1450 O O . PRO A 1 189 ? 0.843 -33.071 -17.978 1.00 37.22 189 PRO A O 1
ATOM 1453 N N . ARG A 1 190 ? -1.170 -33.549 -18.877 1.00 36.50 190 ARG A N 1
ATOM 1454 C CA . ARG A 1 190 ? -1.168 -34.964 -18.495 1.00 36.50 190 ARG A CA 1
ATOM 1455 C C . ARG A 1 190 ? 0.052 -35.622 -19.150 1.00 36.50 190 ARG A C 1
ATOM 1457 O O . ARG A 1 190 ? 0.189 -35.479 -20.363 1.00 36.50 190 ARG A O 1
ATOM 1464 N N . PRO A 1 191 ? 0.905 -36.343 -18.407 1.00 40.34 191 PRO A N 1
ATOM 1465 C CA . PRO A 1 191 ? 1.888 -37.198 -19.043 1.00 40.34 191 PRO A CA 1
ATOM 1466 C C . PRO A 1 191 ? 1.131 -38.294 -19.797 1.00 40.34 191 PRO A C 1
ATOM 1468 O O . PRO A 1 191 ? 0.348 -39.047 -19.209 1.00 40.34 191 PRO A O 1
ATOM 1471 N N . ASP A 1 192 ? 1.325 -38.322 -21.113 1.00 44.69 192 ASP A N 1
ATOM 1472 C CA . ASP A 1 192 ? 0.807 -39.353 -21.997 1.00 44.69 192 ASP A CA 1
ATOM 1473 C C . ASP A 1 192 ? 1.182 -40.735 -21.458 1.00 44.69 192 ASP A C 1
ATOM 1475 O O . ASP A 1 192 ? 2.350 -41.106 -21.344 1.00 44.69 192 ASP A O 1
ATOM 1479 N N . SER A 1 193 ? 0.159 -41.519 -21.128 1.00 44.75 193 SER A N 1
ATOM 1480 C CA . SER A 1 193 ? 0.299 -42.936 -20.815 1.00 44.75 193 SER A CA 1
ATOM 1481 C C . SER A 1 193 ? 0.503 -43.712 -22.115 1.00 44.75 193 SER A C 1
ATOM 1483 O O . SER A 1 193 ? -0.428 -44.300 -22.660 1.00 44.75 193 SER A O 1
ATOM 1485 N N . ARG A 1 194 ? 1.733 -43.709 -22.631 1.00 45.94 194 ARG A N 1
ATOM 1486 C CA . ARG A 1 194 ? 2.209 -44.719 -23.583 1.00 45.94 194 ARG A CA 1
ATOM 1487 C C . ARG A 1 194 ? 3.564 -45.239 -23.128 1.00 45.94 194 ARG A C 1
ATOM 1489 O O . ARG A 1 194 ? 4.607 -44.714 -23.495 1.00 45.94 194 ARG A O 1
ATOM 1496 N N . SER A 1 195 ? 3.532 -46.302 -22.333 1.00 41.00 195 SER A N 1
ATOM 1497 C CA . SER A 1 195 ? 4.696 -47.164 -22.145 1.00 41.00 195 SER A CA 1
ATOM 1498 C C . SER A 1 195 ? 5.002 -47.896 -23.461 1.00 41.00 195 SER A C 1
ATOM 1500 O O . SER A 1 195 ? 4.070 -48.412 -24.090 1.00 41.00 195 SER A O 1
ATOM 1502 N N . PRO A 1 196 ? 6.270 -47.981 -23.892 1.00 49.09 196 PRO A N 1
ATOM 1503 C CA . PRO A 1 196 ? 6.654 -48.839 -25.003 1.00 49.09 196 PRO A CA 1
ATOM 1504 C C . PRO A 1 196 ? 6.588 -50.308 -24.561 1.00 49.09 196 PRO A C 1
ATOM 1506 O O . PRO A 1 196 ? 7.138 -50.682 -23.525 1.00 49.09 196 PRO A O 1
ATOM 1509 N N . ARG A 1 197 ? 5.907 -51.150 -25.348 1.00 46.66 197 ARG A N 1
ATOM 1510 C CA . ARG A 1 197 ? 6.062 -52.607 -25.263 1.00 46.66 197 ARG A CA 1
ATOM 1511 C C . ARG A 1 197 ? 7.454 -52.947 -25.787 1.00 46.66 197 ARG A C 1
ATOM 1513 O O . ARG A 1 197 ? 7.723 -52.743 -26.966 1.00 46.66 197 ARG A O 1
ATOM 1520 N N . ILE A 1 198 ? 8.312 -53.437 -24.901 1.00 48.03 198 ILE A N 1
ATOM 1521 C CA . ILE A 1 198 ? 9.550 -54.118 -25.275 1.00 48.03 198 ILE A CA 1
ATOM 1522 C C . ILE A 1 198 ? 9.132 -55.499 -25.799 1.00 48.03 198 ILE A C 1
ATOM 1524 O O . ILE A 1 198 ? 8.378 -56.203 -25.121 1.00 48.03 198 ILE A O 1
ATOM 1528 N N . ALA A 1 199 ? 9.538 -55.802 -27.031 1.00 62.19 199 ALA A N 1
ATOM 1529 C CA . ALA A 1 199 ? 9.464 -57.126 -27.641 1.00 62.19 199 ALA A CA 1
ATOM 1530 C C . ALA A 1 199 ? 10.734 -57.916 -27.316 1.00 62.19 199 ALA A C 1
ATOM 1532 O O . ALA A 1 199 ? 11.794 -57.261 -27.177 1.00 62.19 199 ALA A O 1
#

Secondary structure (DSSP, 8-state):
-------SSS-EEEEEEETTEEEEEEEETTEEEEE-TTS-EE--S---TTS-HHHHHHHHHHHHHHTT-----SS---HHHHHHHHHHS-HHHHHHHHHHHHHHHHHHHHHH-BTTTB-HHHHHHHHHHHTTT-S-HHHHHHHHHHTSPTT--HHHHHHT-SSTTHHHHHHHHHGGGSTTPPP----PPPPP-------

Sequence (199 aa):
MGIDYVPGAELGIDHVQLKPGPATRLSWRGWLVDIYPTGAITVPEQTAADKAIADLNTLLATAYARTDTPIHHGYSADPAQWSAHSATTDRSQIRSDAVAALRAGRGIAQQLWSPRKFSVYACAEHGWRQTEMRAPYAVIMAALRAALPPHTTLGYYNDHAPSRRAIPDLFADATNHLPGSPAPRVRHPRPDSRSPRIA

pLDDT: mean 72.87, std 20.52, range [30.52, 97.38]

Foldseek 3Di:
DDDDDDDADDWDWDFDADPVGIWIWIDHQRFIWTADLVRDIDGPDDDCPPPDVVRVVVRVLVSNVVSPPPPPPPQDPDVVSVVVCVVPPDLVQLLVLLLQLLLQLLVCLLPPQDLPGAFSVNSSVVSCVVSVVSHPSVQNLQLLQVLDDPPDDSNRCRNPVPDSCSSSVSSVNSSCVGPPRPPPPPPDPPDDPDDDDDD